Protein AF-A0A9P0MCP5-F1 (afdb_monomer)

Nearest PDB structures (foldseek):
  7mhz-assembly1_A  TM=9.199E-01  e=3.503E-11  Homo sapiens
  7q1u-assembly1_A  TM=9.122E-01  e=6.783E-11  Homo sapiens
  7urf-assembly1_A  TM=9.187E-01  e=1.788E-10  Homo sapiens
  7q6z-assembly1_A  TM=9.114E-01  e=1.566E-10  Homo sapiens

Solvent-accessible surface area (backbone atoms only — not comparable to full-atom values): 14088 Å² total; per-residue (Å²): 114,67,70,58,55,37,53,52,44,52,51,52,27,51,48,51,49,53,51,50,53,56,48,49,73,77,45,58,56,74,58,38,60,78,45,39,69,80,55,55,69,74,44,54,71,66,60,40,52,51,47,54,51,50,44,50,47,50,58,49,50,55,48,38,33,60,46,37,54,54,44,39,55,39,44,72,76,68,44,92,64,75,74,72,48,55,63,67,83,56,52,42,48,63,66,54,43,53,52,38,47,44,38,62,59,37,51,49,43,42,66,72,41,27,50,56,40,26,74,75,65,70,39,59,68,58,16,52,52,52,41,40,51,50,51,28,59,74,77,39,88,45,69,32,38,48,51,22,37,50,50,48,52,52,48,44,53,48,50,64,66,47,49,68,79,43,60,67,83,81,68,93,79,71,86,84,86,70,65,54,46,57,52,51,43,20,46,56,31,12,56,50,35,54,53,49,53,37,29,50,32,12,58,79,43,31,53,72,46,18,51,50,51,50,49,43,69,75,69,51,58,66,69,60,51,51,51,51,44,49,54,37,24,53,39,23,50,53,27,60,67,49,44,69,63,46,53,60,58,51,68,74,41,86,79,70,80,81,124

Radius of gyration: 19.77 Å; Cα contacts (8 Å, |Δi|>4): 227; chains: 1; bounding box: 55×45×50 Å

Mean predicted aligned error: 6.86 Å

Organism: Acanthoscelides obtectus (NCBI:txid200917)

Structure (mmCIF, N/CA/C/O backbone):
data_AF-A0A9P0MCP5-F1
#
_entry.id   AF-A0A9P0MCP5-F1
#
loop_
_atom_site.group_PDB
_atom_site.id
_atom_site.type_symbol
_atom_site.label_atom_id
_atom_site.label_alt_id
_atom_site.label_comp_id
_atom_site.label_asym_id
_atom_site.label_entity_id
_atom_site.label_seq_id
_atom_site.pdbx_PDB_ins_code
_atom_site.Cartn_x
_atom_site.Cartn_y
_atom_site.Cartn_z
_atom_site.occupancy
_atom_site.B_iso_or_equiv
_atom_site.auth_seq_id
_atom_site.auth_comp_id
_atom_site.auth_asym_id
_atom_site.auth_atom_id
_atom_site.pdbx_PDB_model_num
ATOM 1 N N . MET A 1 1 ? 31.539 -13.985 -7.762 1.00 76.62 1 MET A N 1
ATOM 2 C CA . MET A 1 1 ? 30.300 -13.991 -6.942 1.00 76.62 1 MET A CA 1
ATOM 3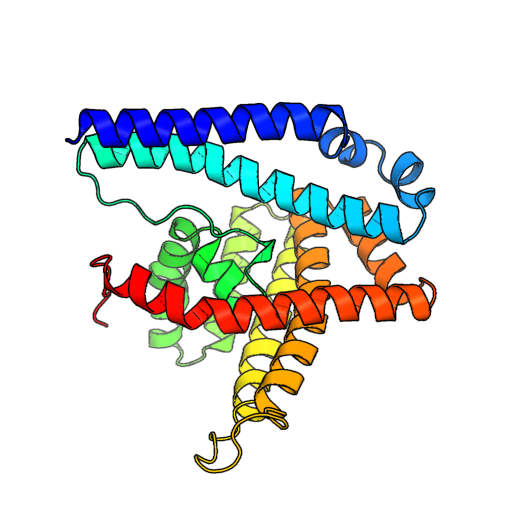 C C . MET A 1 1 ? 29.403 -12.767 -7.181 1.00 76.62 1 MET A C 1
ATOM 5 O O . MET A 1 1 ? 28.228 -12.965 -7.443 1.00 76.62 1 MET A O 1
ATOM 9 N N . ARG A 1 2 ? 29.917 -11.521 -7.163 1.00 85.69 2 ARG A N 1
ATOM 10 C CA . ARG A 1 2 ? 29.100 -10.290 -7.337 1.00 85.69 2 ARG A CA 1
ATOM 11 C C . ARG A 1 2 ? 28.399 -10.163 -8.695 1.00 85.69 2 ARG A C 1
ATOM 13 O O . ARG A 1 2 ? 27.190 -9.973 -8.729 1.00 85.69 2 ARG A O 1
ATOM 20 N N . VAL A 1 3 ? 29.142 -10.337 -9.791 1.00 92.12 3 VAL A N 1
ATOM 21 C CA . VAL A 1 3 ? 28.596 -10.300 -11.164 1.00 92.12 3 VAL A CA 1
ATOM 22 C C . VAL A 1 3 ? 27.471 -11.324 -11.338 1.00 92.12 3 VAL A C 1
ATOM 24 O O . VAL A 1 3 ? 26.433 -11.010 -11.901 1.00 92.12 3 VAL A O 1
ATOM 27 N N . TRP A 1 4 ? 27.628 -12.523 -10.771 1.00 93.06 4 TRP A N 1
ATOM 28 C CA . TRP A 1 4 ? 26.594 -13.558 -10.808 1.00 93.06 4 TRP A CA 1
ATOM 29 C C . TRP A 1 4 ? 25.309 -13.145 -10.079 1.00 93.06 4 TRP A C 1
ATOM 31 O O . TRP A 1 4 ? 24.219 -13.305 -10.622 1.00 93.06 4 TRP A O 1
ATOM 41 N N . CYS A 1 5 ? 25.417 -12.576 -8.872 1.00 90.56 5 CYS A N 1
ATOM 42 C CA . CYS A 1 5 ? 24.255 -12.055 -8.147 1.00 90.56 5 CYS A CA 1
ATOM 43 C C . CYS A 1 5 ? 23.555 -10.932 -8.921 1.00 90.56 5 CYS A C 1
ATOM 45 O O . CYS A 1 5 ? 22.328 -10.909 -8.979 1.00 90.56 5 CYS A O 1
ATOM 47 N N . PHE A 1 6 ? 24.328 -10.037 -9.541 1.00 93.19 6 PHE A N 1
ATOM 48 C CA . PHE A 1 6 ? 23.796 -8.971 -10.385 1.00 93.19 6 PHE A CA 1
ATOM 49 C C . PHE A 1 6 ? 23.039 -9.534 -11.594 1.00 93.19 6 PHE A C 1
ATOM 51 O O . PHE A 1 6 ? 21.855 -9.245 -11.747 1.00 93.19 6 PHE A O 1
ATOM 58 N N . ILE A 1 7 ? 23.670 -10.411 -12.385 1.00 95.12 7 ILE A N 1
ATOM 59 C CA . ILE A 1 7 ? 23.040 -11.067 -13.542 1.00 95.12 7 ILE A CA 1
ATOM 60 C C . ILE A 1 7 ? 21.760 -11.787 -13.113 1.00 95.12 7 ILE A C 1
ATOM 62 O O . ILE A 1 7 ? 20.717 -11.609 -13.734 1.00 95.12 7 ILE A O 1
ATOM 66 N N . LYS A 1 8 ? 21.799 -12.548 -12.013 1.00 95.12 8 LYS A N 1
ATOM 67 C CA . LYS A 1 8 ? 20.621 -13.235 -11.473 1.00 95.12 8 LYS A CA 1
ATOM 68 C C . LYS A 1 8 ? 19.477 -12.265 -11.166 1.00 95.12 8 LYS A C 1
ATOM 70 O O . LYS A 1 8 ? 18.341 -12.539 -11.541 1.00 95.12 8 LYS A O 1
ATOM 75 N N . ASN A 1 9 ? 19.750 -11.154 -10.483 1.00 93.56 9 ASN A N 1
ATOM 76 C CA . ASN A 1 9 ? 18.709 -10.188 -10.131 1.00 93.56 9 ASN A CA 1
ATOM 77 C C . ASN A 1 9 ? 18.157 -9.464 -11.368 1.00 93.56 9 ASN A C 1
ATOM 79 O O . ASN A 1 9 ? 16.948 -9.244 -11.450 1.00 93.56 9 ASN A O 1
ATOM 83 N N . VAL A 1 10 ? 19.010 -9.158 -12.350 1.00 94.88 10 VAL A N 1
ATOM 84 C CA . VAL A 1 10 ? 18.591 -8.594 -13.642 1.00 94.88 10 VAL A CA 1
ATOM 85 C C . VAL A 1 10 ? 17.691 -9.573 -14.394 1.00 94.88 10 VAL A C 1
ATOM 87 O O . VAL A 1 10 ? 16.630 -9.171 -14.856 1.00 94.88 10 VAL A O 1
ATOM 90 N N . LEU A 1 11 ? 18.038 -10.863 -14.447 1.00 96.38 11 LEU A N 1
ATOM 91 C CA . LEU A 1 11 ? 17.202 -11.892 -15.076 1.00 96.38 11 LEU A CA 1
ATOM 92 C C . LEU A 1 11 ? 15.845 -12.052 -14.377 1.00 96.38 11 LEU A C 1
ATOM 94 O O . LEU A 1 11 ? 14.822 -12.152 -15.047 1.00 96.38 11 LEU A O 1
ATOM 98 N N . ILE A 1 12 ? 15.812 -12.028 -13.040 1.00 94.94 12 ILE A N 1
ATOM 99 C CA . ILE A 1 12 ? 14.552 -12.045 -12.275 1.00 94.94 12 ILE A CA 1
ATOM 100 C C . ILE A 1 12 ? 13.713 -10.803 -12.592 1.00 94.94 12 ILE A C 1
ATOM 102 O O . ILE A 1 12 ? 12.501 -10.902 -12.764 1.00 94.94 12 ILE A O 1
ATOM 106 N N . THR A 1 13 ? 14.348 -9.636 -12.686 1.00 95.75 13 THR A N 1
ATOM 107 C CA . THR A 1 13 ? 13.661 -8.380 -13.003 1.00 95.75 13 THR A CA 1
ATOM 108 C C . THR A 1 13 ? 13.102 -8.397 -14.424 1.00 95.75 13 THR A C 1
ATOM 110 O O . THR A 1 13 ? 11.952 -8.023 -14.634 1.00 95.75 13 THR A O 1
ATOM 113 N N . LEU A 1 14 ? 13.877 -8.907 -15.385 1.00 96.62 14 LEU A N 1
ATOM 114 C CA . LEU A 1 14 ? 13.445 -9.091 -16.767 1.00 96.62 14 LEU A CA 1
ATOM 115 C C . LEU A 1 14 ? 12.265 -10.063 -16.863 1.00 96.62 14 LEU A C 1
ATOM 117 O O . LEU A 1 14 ? 11.309 -9.784 -17.577 1.00 96.62 14 LEU A O 1
ATOM 121 N N . PHE A 1 15 ? 12.296 -11.169 -16.116 1.00 97.31 15 PHE A N 1
ATOM 122 C CA . PHE A 1 15 ? 11.162 -12.086 -16.032 1.00 97.31 15 PHE A CA 1
ATOM 123 C C . PHE A 1 15 ? 9.893 -11.366 -15.562 1.00 97.31 15 PHE A C 1
ATOM 125 O O . PHE A 1 15 ? 8.858 -11.491 -16.208 1.00 97.31 15 PHE A O 1
ATOM 132 N N . TRP A 1 16 ? 9.968 -10.587 -14.477 1.00 96.69 16 TRP A N 1
ATOM 133 C CA . TRP A 1 16 ? 8.807 -9.853 -13.963 1.00 96.69 16 TRP A CA 1
ATOM 134 C C . TRP A 1 16 ? 8.305 -8.784 -14.932 1.00 96.69 16 TRP A C 1
ATOM 136 O O . TRP A 1 16 ? 7.097 -8.640 -15.083 1.00 96.69 16 TRP A O 1
ATOM 146 N N . PHE A 1 17 ? 9.210 -8.101 -15.632 1.00 97.00 17 PHE A N 1
ATOM 147 C CA . PHE A 1 17 ? 8.862 -7.147 -16.683 1.00 97.00 17 PHE A CA 1
ATOM 148 C C . PHE A 1 17 ? 8.105 -7.816 -17.841 1.00 97.00 17 PHE A C 1
ATOM 150 O O . PHE A 1 17 ? 7.053 -7.337 -18.261 1.00 97.00 17 PHE A O 1
ATOM 157 N N . LEU A 1 18 ? 8.598 -8.958 -18.329 1.00 97.69 18 LEU A N 1
ATOM 158 C CA . LEU A 1 18 ? 7.932 -9.716 -19.391 1.00 97.69 18 LEU A CA 1
ATOM 159 C C . LEU A 1 18 ? 6.587 -10.281 -18.923 1.00 97.69 18 LEU A C 1
ATOM 161 O O . LEU A 1 18 ? 5.596 -10.193 -19.645 1.00 97.69 18 LEU A O 1
ATOM 165 N N . PHE A 1 19 ? 6.541 -10.829 -17.708 1.00 96.50 19 PHE A N 1
ATOM 166 C CA . PHE A 1 19 ? 5.316 -11.341 -17.101 1.00 96.50 19 PHE A CA 1
ATOM 167 C C . PHE A 1 19 ? 4.250 -10.248 -16.967 1.00 96.50 19 PHE A C 1
ATOM 169 O O . PHE A 1 19 ? 3.089 -10.485 -17.293 1.00 96.50 19 PHE A O 1
ATOM 176 N N . GLU A 1 20 ? 4.635 -9.044 -16.542 1.00 95.19 20 GLU A N 1
ATOM 177 C CA . GLU A 1 20 ? 3.742 -7.886 -16.491 1.00 95.19 20 GLU A CA 1
ATOM 178 C C . GLU A 1 20 ? 3.218 -7.510 -17.880 1.00 95.19 20 GLU A C 1
ATOM 180 O O . GLU A 1 20 ? 2.022 -7.272 -18.034 1.00 95.19 20 GLU A O 1
ATOM 185 N N . GLY A 1 21 ? 4.076 -7.532 -18.905 1.00 95.25 21 GLY A N 1
ATOM 186 C CA . GLY A 1 21 ? 3.664 -7.309 -20.292 1.00 95.25 21 GLY A CA 1
ATOM 187 C C . GLY A 1 21 ? 2.605 -8.312 -20.765 1.00 95.25 21 GLY A C 1
ATOM 188 O O . GLY A 1 21 ? 1.603 -7.917 -21.358 1.00 95.25 21 GLY A O 1
ATOM 189 N N . VAL A 1 22 ? 2.780 -9.598 -20.445 1.00 95.69 22 VAL A N 1
ATOM 190 C CA . VAL A 1 22 ? 1.785 -10.643 -20.745 1.00 95.69 22 VAL A CA 1
ATOM 191 C C . VAL A 1 22 ? 0.499 -10.420 -19.949 1.00 95.69 22 VAL A C 1
ATOM 193 O O . VAL A 1 22 ? -0.592 -10.508 -20.505 1.00 95.69 22 VAL A O 1
ATOM 196 N N . MET A 1 23 ? 0.598 -10.094 -18.661 1.00 94.94 23 MET A N 1
ATOM 197 C CA . MET A 1 23 ? -0.566 -9.832 -17.815 1.00 94.94 23 MET A CA 1
ATOM 198 C C . MET A 1 23 ? -1.397 -8.655 -18.346 1.0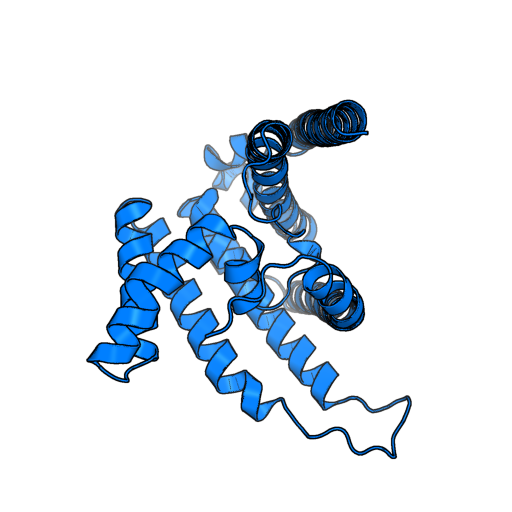0 94.94 23 MET A C 1
ATOM 200 O O . MET A 1 23 ? -2.613 -8.785 -18.469 1.00 94.94 23 MET A O 1
ATOM 204 N N . LEU A 1 24 ? -0.753 -7.554 -18.740 1.00 93.94 24 LEU A N 1
ATOM 205 C CA . LEU A 1 24 ? -1.420 -6.371 -19.294 1.00 93.94 24 LEU A CA 1
ATOM 206 C C . LEU A 1 24 ? -1.991 -6.587 -20.702 1.00 93.94 24 LEU A C 1
ATOM 208 O O . LEU A 1 24 ? -2.879 -5.840 -21.109 1.00 93.94 24 LEU A O 1
ATOM 212 N N . HIS A 1 25 ? -1.520 -7.601 -21.435 1.00 92.69 25 HIS A N 1
ATOM 213 C CA . HIS A 1 25 ? -2.125 -7.999 -22.706 1.00 92.69 25 HIS A CA 1
ATOM 214 C C . HIS A 1 25 ? -3.535 -8.576 -22.511 1.00 92.69 25 HIS A C 1
ATOM 216 O O . HIS A 1 25 ? -4.420 -8.312 -23.322 1.00 92.69 25 HIS A O 1
ATOM 222 N N . PHE A 1 26 ? -3.747 -9.332 -21.428 1.00 92.00 26 PHE A N 1
ATOM 223 C CA . PHE A 1 26 ? -5.034 -9.964 -21.118 1.00 92.00 26 PHE A CA 1
ATOM 224 C C . PHE A 1 26 ? -5.904 -9.144 -20.159 1.00 92.00 26 PHE A C 1
ATOM 226 O O . PHE A 1 26 ? -7.128 -9.234 -20.205 1.00 92.00 26 PHE A O 1
ATOM 233 N N . VAL A 1 27 ? -5.291 -8.358 -19.272 1.00 91.88 27 VAL A N 1
ATOM 234 C CA . VAL A 1 27 ? -5.989 -7.557 -18.263 1.00 91.88 27 VAL A CA 1
ATOM 235 C C . VAL A 1 27 ? -5.698 -6.084 -18.505 1.00 91.88 27 VAL A C 1
ATOM 237 O O . VAL A 1 27 ? -4.636 -5.567 -18.161 1.00 91.88 27 VAL A O 1
ATOM 240 N N . TYR A 1 28 ? -6.686 -5.383 -19.055 1.00 90.25 28 TYR A N 1
ATOM 241 C CA . TYR A 1 28 ? -6.565 -3.993 -19.493 1.00 90.25 28 TYR A CA 1
ATOM 242 C C . TYR A 1 28 ? -6.620 -2.976 -18.341 1.00 90.25 28 TYR A C 1
ATOM 244 O O . TYR A 1 28 ? -7.433 -2.053 -18.346 1.00 90.25 28 TYR A O 1
ATOM 252 N N . VAL A 1 29 ? -5.735 -3.122 -17.350 1.00 90.88 29 VAL A N 1
ATOM 253 C CA . VAL A 1 29 ? -5.673 -2.254 -16.162 1.00 90.88 29 VAL A CA 1
ATOM 254 C C . VAL A 1 29 ? -5.524 -0.781 -16.548 1.00 90.88 29 VAL A C 1
ATOM 256 O O . VAL A 1 29 ? -6.274 0.064 -16.068 1.00 90.88 29 VAL A O 1
ATOM 259 N N . ASN A 1 30 ? -4.604 -0.482 -17.468 1.00 87.56 30 ASN A N 1
ATOM 260 C CA . ASN A 1 30 ? -4.350 0.891 -17.907 1.00 87.56 30 ASN A CA 1
ATOM 261 C C . ASN A 1 30 ? -5.506 1.465 -18.738 1.00 87.56 30 ASN A C 1
ATOM 263 O O . ASN A 1 30 ? -5.825 2.641 -18.598 1.00 87.56 30 ASN A O 1
ATOM 267 N N . ALA A 1 31 ? -6.161 0.652 -19.574 1.00 86.12 31 ALA A N 1
ATOM 268 C CA . ALA A 1 31 ? -7.294 1.121 -20.375 1.00 86.12 31 ALA A CA 1
ATOM 269 C C . ALA A 1 31 ? -8.529 1.397 -19.500 1.00 86.12 31 ALA A C 1
ATOM 271 O O . ALA A 1 31 ? -9.249 2.370 -19.728 1.00 86.12 31 ALA A O 1
ATOM 272 N N . ALA A 1 32 ? -8.735 0.591 -18.454 1.00 84.75 32 ALA A N 1
ATOM 273 C CA . ALA A 1 32 ? -9.830 0.775 -17.508 1.00 84.75 32 ALA A CA 1
ATOM 274 C C . ALA A 1 32 ? -9.761 2.119 -16.766 1.00 84.75 32 ALA A C 1
ATOM 276 O O . ALA A 1 32 ? -10.797 2.620 -16.347 1.00 84.75 32 ALA A O 1
ATOM 277 N N . ALA A 1 33 ? -8.579 2.733 -16.633 1.00 80.44 33 ALA A N 1
ATOM 278 C CA . ALA A 1 33 ? -8.447 4.074 -16.061 1.00 80.44 33 ALA A CA 1
ATOM 279 C C . ALA A 1 33 ? -9.111 5.165 -16.924 1.00 80.44 33 ALA A C 1
ATOM 281 O O . ALA A 1 33 ? -9.593 6.158 -16.380 1.00 80.44 33 ALA A O 1
ATOM 282 N N . PHE A 1 34 ? -9.178 4.973 -18.246 1.00 82.12 34 PHE A N 1
ATOM 283 C CA . PHE A 1 34 ? -9.779 5.934 -19.177 1.00 82.12 34 PHE A CA 1
ATOM 284 C C . PHE A 1 34 ? -11.290 5.729 -19.339 1.00 82.12 34 PHE A C 1
ATOM 286 O O . PHE A 1 34 ? -12.036 6.704 -19.349 1.00 82.12 34 PHE A O 1
ATOM 293 N N . HIS A 1 35 ? -11.748 4.472 -19.391 1.00 81.06 35 HIS A N 1
ATOM 294 C CA . HIS A 1 35 ? -13.168 4.120 -19.564 1.00 81.06 35 HIS A CA 1
ATOM 295 C C . HIS A 1 35 ? -13.683 3.186 -18.449 1.00 81.06 35 HIS A C 1
ATOM 297 O O . HIS A 1 35 ? -14.146 2.073 -18.719 1.00 81.06 35 HIS A O 1
ATOM 303 N N . PRO A 1 36 ? -13.623 3.603 -17.167 1.00 76.12 36 PRO A N 1
ATOM 304 C CA . PRO A 1 36 ? -13.920 2.716 -16.043 1.00 76.12 36 PRO A CA 1
ATOM 305 C C . PRO A 1 36 ? -15.389 2.299 -15.988 1.00 76.12 36 PRO A C 1
ATOM 307 O O . PRO A 1 36 ? -15.690 1.169 -15.615 1.00 76.12 36 PRO A O 1
ATOM 310 N N . LEU A 1 37 ? -16.311 3.196 -16.346 1.00 70.50 37 LEU A N 1
ATOM 311 C CA . LEU A 1 37 ? -17.747 2.949 -16.197 1.00 70.50 37 LEU A CA 1
ATOM 312 C C . LEU A 1 37 ? -18.271 1.976 -17.259 1.00 70.50 37 LEU A C 1
ATOM 314 O O . LEU A 1 37 ? -19.047 1.089 -16.932 1.00 70.50 37 LEU A O 1
ATOM 318 N N . GLU A 1 38 ? -17.793 2.089 -18.497 1.00 76.56 38 GLU A N 1
ATOM 319 C CA . GLU A 1 38 ? -18.216 1.233 -19.614 1.00 76.56 38 GLU A CA 1
ATOM 320 C C . GLU A 1 38 ? -17.713 -0.208 -19.461 1.00 76.56 38 GLU A C 1
ATOM 322 O O . GLU A 1 38 ? -18.411 -1.160 -19.811 1.00 76.56 38 GLU A O 1
ATOM 327 N N . PHE A 1 39 ? -16.518 -0.379 -18.890 1.00 80.00 39 PHE A N 1
ATOM 328 C CA . PHE A 1 39 ? -15.905 -1.691 -18.716 1.00 80.00 39 PHE A CA 1
ATOM 329 C C . PHE A 1 39 ? -16.253 -2.334 -17.365 1.00 80.00 39 PHE A C 1
ATOM 331 O O . PHE A 1 39 ? -16.789 -3.439 -17.316 1.00 80.00 39 PHE A O 1
ATOM 338 N N . LEU A 1 40 ? -15.986 -1.652 -16.245 1.00 84.38 40 LEU A N 1
ATOM 339 C CA . LEU A 1 40 ? -16.023 -2.279 -14.919 1.00 84.38 40 LEU A CA 1
ATOM 340 C C . LEU A 1 40 ? -17.434 -2.430 -14.341 1.00 84.38 40 LEU A C 1
ATOM 342 O O . LEU A 1 40 ? -17.649 -3.326 -13.525 1.00 84.38 40 LEU A O 1
ATOM 346 N N . GLN A 1 41 ? -18.399 -1.588 -14.729 1.00 82.19 41 GLN A N 1
ATOM 347 C CA . GLN A 1 41 ? -19.770 -1.699 -14.203 1.00 82.19 41 GLN A CA 1
ATOM 348 C C . GLN A 1 41 ? -20.485 -2.961 -14.682 1.00 82.19 41 GLN A C 1
ATOM 350 O O . GLN A 1 41 ? -21.338 -3.482 -13.964 1.00 82.19 41 GLN A O 1
ATOM 355 N N . ASN A 1 42 ? -20.114 -3.452 -15.863 1.00 85.50 42 ASN A N 1
ATOM 356 C CA . ASN A 1 42 ? -20.735 -4.606 -16.504 1.00 85.50 42 ASN A CA 1
ATOM 357 C C . ASN A 1 42 ? -20.124 -5.939 -16.060 1.00 85.50 42 ASN A C 1
ATOM 359 O O . ASN A 1 42 ? -20.700 -6.993 -16.317 1.00 85.50 42 ASN A O 1
ATOM 363 N N . LEU A 1 43 ? -18.975 -5.912 -15.377 1.00 90.56 43 LEU A N 1
ATOM 364 C CA . LEU A 1 43 ? -18.375 -7.122 -14.831 1.00 90.56 43 LEU A CA 1
ATOM 365 C C . LEU A 1 43 ? -19.271 -7.709 -13.742 1.00 90.56 43 LEU A C 1
ATOM 367 O O . LEU A 1 43 ? -19.784 -6.981 -12.888 1.00 90.56 43 LEU A O 1
ATOM 371 N N . GLU A 1 44 ? -19.395 -9.031 -13.709 1.00 92.94 44 GLU A N 1
ATOM 372 C CA . GLU A 1 44 ? -19.911 -9.714 -12.526 1.00 92.94 44 GLU A CA 1
ATOM 373 C C . GLU A 1 44 ? -19.010 -9.451 -11.308 1.00 92.94 44 GLU A C 1
ATOM 375 O O . GLU A 1 44 ? -17.844 -9.064 -11.436 1.00 92.94 44 GLU A O 1
ATOM 380 N N . SER A 1 45 ? -19.536 -9.667 -10.107 1.00 92.12 45 SER A N 1
ATOM 381 C CA . SER A 1 45 ? -18.844 -9.388 -8.844 1.00 92.12 45 SER A CA 1
ATOM 382 C C . SER A 1 45 ? -17.468 -10.047 -8.740 1.00 92.12 45 SER A C 1
ATOM 384 O O . SER A 1 45 ? -16.493 -9.407 -8.347 1.00 92.12 45 SER A O 1
ATOM 386 N N . TRP A 1 46 ? -17.361 -11.310 -9.154 1.00 91.06 46 TRP A N 1
ATOM 387 C CA . TRP A 1 46 ? -16.122 -12.086 -9.095 1.00 91.06 46 TRP A CA 1
ATOM 388 C C . TRP A 1 46 ? -15.051 -11.540 -10.028 1.00 91.06 46 TRP A C 1
ATOM 390 O O . TRP A 1 46 ? -13.932 -11.259 -9.590 1.00 91.06 46 TRP A O 1
ATOM 400 N N . ALA A 1 47 ? -15.414 -11.311 -11.289 1.00 92.94 47 ALA A N 1
ATOM 401 C CA . ALA A 1 47 ? -14.542 -10.669 -12.260 1.00 92.94 47 ALA A CA 1
ATOM 402 C C . ALA A 1 47 ? -14.127 -9.261 -11.802 1.00 92.94 47 ALA A C 1
ATOM 404 O O . ALA A 1 47 ? -12.968 -8.882 -11.951 1.00 92.94 47 ALA A O 1
ATOM 405 N N . PHE A 1 48 ? -15.034 -8.507 -11.178 1.00 93.69 48 PHE A N 1
ATOM 406 C CA . PHE A 1 48 ? -14.771 -7.163 -10.672 1.00 93.69 48 PHE A CA 1
ATOM 407 C C . PHE A 1 48 ? -13.749 -7.142 -9.523 1.00 93.69 48 PHE A C 1
ATOM 409 O O . PHE A 1 48 ? -12.763 -6.404 -9.582 1.00 93.69 48 PHE A O 1
ATOM 416 N N . TYR A 1 49 ? -13.926 -7.976 -8.494 1.00 94.19 49 TYR A N 1
ATOM 417 C CA . TYR A 1 49 ? -12.956 -8.065 -7.396 1.00 94.19 49 TYR A CA 1
ATOM 418 C C . TYR A 1 49 ? -11.626 -8.681 -7.851 1.00 94.19 49 TYR A C 1
ATOM 420 O O . TYR A 1 49 ? -10.561 -8.215 -7.441 1.00 94.19 49 TYR A O 1
ATOM 428 N N . GLY A 1 50 ? -11.672 -9.673 -8.747 1.00 94.19 50 GLY A N 1
ATOM 429 C CA . GLY A 1 50 ? -10.489 -10.248 -9.387 1.00 94.19 50 GLY A CA 1
ATOM 430 C C . GLY A 1 50 ? -9.701 -9.209 -10.187 1.00 94.19 50 GLY A C 1
ATOM 431 O O . GLY A 1 50 ? -8.479 -9.134 -10.056 1.00 94.19 50 GLY A O 1
ATOM 432 N N . PHE A 1 51 ? -10.391 -8.343 -10.932 1.00 94.50 51 PHE A N 1
ATOM 433 C CA . PHE A 1 51 ? -9.782 -7.214 -11.631 1.00 94.50 51 PHE A CA 1
ATOM 434 C C . PHE A 1 51 ? -9.113 -6.239 -10.656 1.00 94.50 51 PHE A C 1
ATOM 436 O O . PHE A 1 51 ? -7.975 -5.834 -10.882 1.00 94.50 51 PHE A O 1
ATOM 443 N N . GLY A 1 52 ? -9.767 -5.907 -9.538 1.00 94.56 52 GLY A N 1
ATOM 444 C CA . GLY A 1 52 ? -9.168 -5.074 -8.489 1.00 94.56 52 GLY A CA 1
ATOM 445 C C . GLY A 1 52 ? -7.871 -5.674 -7.934 1.00 94.56 52 GLY A C 1
ATOM 446 O O . GLY A 1 52 ? -6.862 -4.979 -7.798 1.00 94.56 52 GLY A O 1
ATOM 447 N N . TYR A 1 53 ? -7.854 -6.985 -7.677 1.00 94.50 53 TYR A N 1
ATOM 448 C CA . TYR A 1 53 ? -6.638 -7.684 -7.258 1.00 94.50 53 TYR A CA 1
ATOM 449 C C . TYR A 1 53 ? -5.547 -7.645 -8.336 1.00 94.50 53 TYR A C 1
ATOM 451 O O . TYR A 1 53 ? -4.391 -7.354 -8.031 1.00 94.50 53 TYR A O 1
ATOM 459 N N . ALA A 1 54 ? -5.911 -7.886 -9.596 1.00 94.94 54 ALA A N 1
ATOM 460 C CA . ALA A 1 54 ? -5.001 -7.838 -10.736 1.00 94.94 54 ALA A CA 1
ATOM 461 C C . ALA A 1 54 ? -4.389 -6.438 -10.923 1.00 94.94 54 ALA A C 1
ATOM 463 O O . ALA A 1 54 ? -3.187 -6.313 -11.145 1.00 94.94 54 ALA A O 1
ATOM 464 N N . MET A 1 55 ? -5.184 -5.383 -10.736 1.00 94.94 55 MET A N 1
ATOM 465 C CA . MET A 1 55 ? -4.727 -3.995 -10.737 1.00 94.94 55 MET A CA 1
ATOM 466 C C . MET A 1 55 ? -3.726 -3.721 -9.603 1.00 94.94 55 MET A C 1
ATOM 468 O O . MET A 1 55 ? -2.686 -3.105 -9.831 1.00 94.94 55 MET A O 1
ATOM 472 N N . GLY A 1 56 ? -3.978 -4.239 -8.397 1.00 95.00 56 GLY A N 1
ATOM 473 C CA . GLY A 1 56 ? -3.006 -4.184 -7.303 1.00 95.00 56 GLY A CA 1
ATOM 474 C C . GLY A 1 56 ? -1.707 -4.939 -7.617 1.00 95.00 56 GLY A C 1
ATOM 475 O O . GLY A 1 56 ? -0.621 -4.450 -7.310 1.00 95.00 56 GLY A O 1
ATOM 476 N N . GLN A 1 57 ? -1.79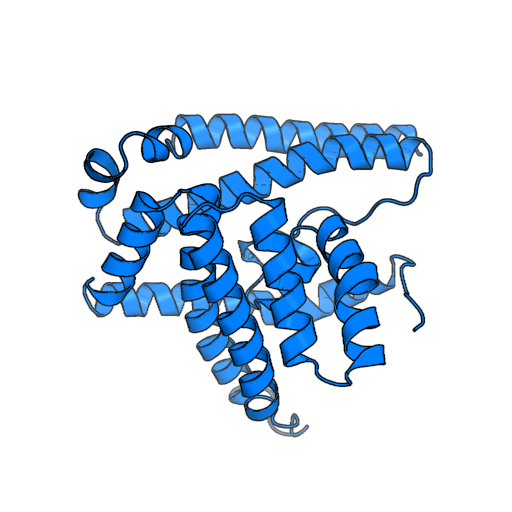3 -6.116 -8.246 1.00 95.44 57 GLN A N 1
ATOM 477 C CA . GLN A 1 57 ? -0.616 -6.900 -8.643 1.00 95.44 57 GLN A CA 1
ATOM 478 C C . GLN A 1 57 ? 0.197 -6.199 -9.730 1.00 95.44 57 GLN A C 1
ATOM 480 O O . GLN A 1 57 ? 1.419 -6.165 -9.628 1.00 95.44 57 GLN A O 1
ATOM 485 N N . HIS A 1 58 ? -0.460 -5.577 -10.711 1.00 95.19 58 HIS A N 1
ATOM 486 C CA . HIS A 1 58 ? 0.200 -4.701 -11.679 1.00 95.19 58 HIS A CA 1
ATOM 487 C C . HIS A 1 58 ? 0.977 -3.591 -10.960 1.00 95.19 58 HIS A C 1
ATOM 489 O O . HIS A 1 58 ? 2.177 -3.430 -11.175 1.00 95.19 58 HIS A O 1
ATOM 495 N N . PHE A 1 59 ? 0.329 -2.890 -10.022 1.00 95.38 59 PHE A N 1
ATOM 496 C CA . PHE A 1 59 ? 0.990 -1.853 -9.234 1.00 95.38 59 PHE A CA 1
ATOM 497 C C . PHE A 1 59 ? 2.196 -2.397 -8.447 1.00 95.38 59 PHE A C 1
ATOM 499 O O . PHE A 1 59 ? 3.252 -1.773 -8.423 1.00 95.38 59 PHE A O 1
ATOM 506 N N . HIS A 1 60 ? 2.092 -3.581 -7.842 1.00 95.81 60 HIS A N 1
ATOM 507 C CA . HIS A 1 60 ? 3.208 -4.219 -7.135 1.00 95.81 60 HIS A CA 1
ATOM 508 C C . HIS A 1 60 ? 4.369 -4.593 -8.068 1.00 95.81 60 HIS A C 1
ATOM 510 O O . HIS A 1 60 ? 5.515 -4.239 -7.780 1.00 95.81 60 HIS A O 1
ATOM 516 N N . ILE A 1 61 ? 4.092 -5.282 -9.178 1.00 96.00 61 ILE A N 1
ATOM 517 C CA . ILE A 1 61 ? 5.119 -5.787 -10.101 1.00 96.00 61 ILE A CA 1
ATOM 518 C C . ILE A 1 61 ? 5.872 -4.631 -10.756 1.00 96.00 61 ILE A C 1
ATOM 520 O O . ILE A 1 61 ? 7.104 -4.664 -10.784 1.00 96.00 61 ILE A O 1
ATOM 524 N N . LYS A 1 62 ? 5.173 -3.559 -11.145 1.00 95.00 62 LYS A N 1
ATOM 525 C CA . LYS A 1 62 ? 5.792 -2.326 -11.645 1.00 95.00 62 LYS A CA 1
ATOM 526 C C . LYS A 1 62 ? 6.899 -1.823 -10.713 1.00 95.00 62 LYS A C 1
ATOM 528 O O . LYS A 1 62 ? 8.001 -1.500 -11.157 1.00 95.00 62 LYS A O 1
ATOM 533 N N . TYR A 1 63 ? 6.641 -1.791 -9.405 1.00 95.38 63 TYR A N 1
ATOM 534 C CA . TYR A 1 63 ? 7.627 -1.352 -8.413 1.00 95.38 63 TYR A CA 1
ATOM 535 C C . TYR A 1 63 ? 8.719 -2.396 -8.161 1.00 95.38 63 TYR A C 1
ATOM 537 O O . TYR A 1 63 ? 9.871 -2.024 -7.939 1.00 95.38 63 TYR A O 1
ATOM 545 N N . VAL A 1 64 ? 8.408 -3.694 -8.246 1.00 95.88 64 VAL A N 1
ATOM 546 C CA . VAL A 1 64 ? 9.430 -4.755 -8.231 1.00 95.88 64 VAL A CA 1
ATOM 547 C C . VAL A 1 64 ? 10.403 -4.586 -9.394 1.00 95.88 64 VAL A C 1
ATOM 549 O O . VAL A 1 64 ? 11.601 -4.746 -9.186 1.00 95.88 64 VAL A O 1
ATOM 552 N N . VAL A 1 65 ? 9.925 -4.222 -10.584 1.00 96.31 65 VAL A N 1
ATOM 553 C CA . VAL A 1 65 ? 10.775 -3.999 -11.758 1.00 96.31 65 VAL A CA 1
ATOM 554 C C . VAL A 1 65 ? 11.615 -2.730 -11.598 1.00 96.31 65 VAL A C 1
ATOM 556 O O . VAL A 1 65 ? 12.842 -2.789 -11.695 1.00 96.31 65 VAL A O 1
ATOM 559 N N . ILE A 1 66 ? 10.983 -1.594 -11.281 1.00 94.56 66 ILE A N 1
ATOM 560 C CA . ILE A 1 66 ? 11.671 -0.296 -11.142 1.00 94.56 66 ILE A CA 1
ATOM 561 C C . ILE A 1 66 ? 12.727 -0.344 -10.027 1.00 94.56 66 ILE A C 1
ATOM 563 O O . ILE A 1 66 ? 13.872 0.078 -10.218 1.00 94.56 66 ILE A O 1
ATOM 567 N N . TYR A 1 67 ? 12.373 -0.876 -8.855 1.00 95.06 67 TYR A N 1
ATOM 568 C CA . TYR A 1 67 ? 13.320 -1.014 -7.751 1.00 95.06 67 TYR A CA 1
ATOM 569 C C . TYR A 1 67 ? 14.295 -2.165 -7.977 1.00 95.06 67 TYR A C 1
ATOM 571 O O . TYR A 1 67 ? 15.448 -2.058 -7.574 1.00 95.06 67 TYR A O 1
ATOM 579 N N . GLY A 1 68 ? 13.887 -3.245 -8.642 1.00 93.88 68 GLY A N 1
ATOM 580 C CA . GLY A 1 68 ? 14.747 -4.381 -8.975 1.00 93.88 68 GLY A CA 1
ATOM 581 C C . GLY A 1 68 ? 15.983 -3.952 -9.754 1.00 93.88 68 GLY A C 1
ATOM 582 O O . GLY A 1 68 ? 17.100 -4.288 -9.360 1.00 93.88 68 G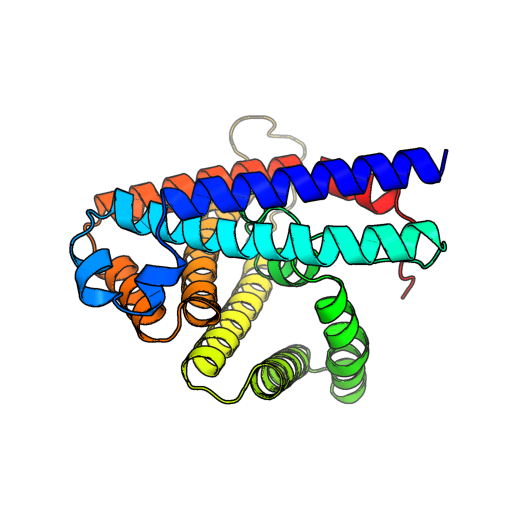LY A O 1
ATOM 583 N N . LEU A 1 69 ? 15.802 -3.133 -10.793 1.00 91.69 69 LEU A N 1
ATOM 584 C CA . LEU A 1 69 ? 16.909 -2.607 -11.594 1.00 91.69 69 LEU A CA 1
ATOM 585 C C . LEU A 1 69 ? 17.817 -1.675 -10.783 1.00 91.69 69 LEU A C 1
ATOM 587 O O . LEU A 1 69 ? 19.025 -1.909 -10.707 1.00 91.69 69 LEU A O 1
ATOM 591 N N . SER A 1 70 ? 17.243 -0.650 -10.147 1.00 93.25 70 SER A N 1
ATOM 592 C CA . SER A 1 70 ? 18.022 0.363 -9.422 1.00 93.25 70 SER A CA 1
ATOM 593 C C . SER A 1 70 ? 18.775 -0.233 -8.233 1.00 93.25 70 SER A C 1
ATOM 595 O O . SER A 1 70 ? 19.977 -0.020 -8.087 1.00 93.25 70 SER A O 1
ATOM 597 N N . THR A 1 71 ? 18.115 -1.067 -7.428 1.00 92.88 71 THR A N 1
ATOM 598 C CA . THR A 1 71 ? 18.756 -1.715 -6.277 1.00 92.88 71 THR A CA 1
ATOM 599 C C . THR A 1 71 ? 19.811 -2.736 -6.689 1.00 92.88 71 THR A C 1
ATOM 601 O O . THR A 1 71 ? 20.816 -2.863 -5.988 1.00 92.88 71 THR A O 1
ATOM 604 N N . SER A 1 72 ? 19.641 -3.431 -7.819 1.00 92.62 72 SER A N 1
ATOM 605 C CA . SER A 1 72 ? 20.658 -4.354 -8.341 1.00 92.62 72 SER A CA 1
ATOM 606 C C . SER A 1 72 ? 21.919 -3.616 -8.767 1.00 92.62 72 SER A C 1
ATOM 608 O O . SER A 1 72 ? 23.016 -4.056 -8.423 1.00 92.62 72 SER A O 1
ATOM 610 N N . LEU A 1 73 ? 21.769 -2.482 -9.457 1.00 93.75 73 LEU A N 1
ATOM 611 C CA . LEU A 1 73 ? 22.890 -1.644 -9.874 1.00 93.75 73 LEU A CA 1
ATOM 612 C C . LEU A 1 73 ? 23.623 -1.049 -8.665 1.00 93.75 73 LEU A C 1
ATOM 614 O O . LEU A 1 73 ? 24.825 -1.243 -8.519 1.00 93.75 73 LEU A O 1
ATOM 618 N N . SER A 1 74 ? 22.900 -0.427 -7.734 1.00 93.69 74 SER A N 1
ATOM 619 C CA . SER A 1 74 ? 23.497 0.129 -6.514 1.00 93.69 74 SER A CA 1
ATOM 620 C C . SER A 1 74 ? 24.173 -0.943 -5.646 1.00 93.69 74 SER A C 1
ATOM 622 O O . SER A 1 74 ? 25.264 -0.728 -5.122 1.00 93.69 74 SER A O 1
ATOM 624 N N . SER A 1 75 ? 23.578 -2.136 -5.533 1.00 91.31 75 SER A N 1
ATOM 625 C CA . SER A 1 75 ? 24.189 -3.252 -4.792 1.00 91.31 75 SER A CA 1
ATOM 626 C C . SER A 1 75 ? 25.473 -3.757 -5.447 1.00 91.31 75 SER A C 1
ATOM 628 O O . SER A 1 75 ? 26.383 -4.196 -4.743 1.00 91.31 75 SER A O 1
ATOM 630 N N . PHE A 1 76 ? 25.564 -3.712 -6.780 1.00 93.56 76 PHE A N 1
ATOM 631 C CA . PHE A 1 76 ? 26.781 -4.076 -7.507 1.00 93.56 76 PHE A CA 1
ATOM 632 C C . PHE A 1 76 ? 27.954 -3.152 -7.137 1.00 93.56 76 PHE A C 1
ATOM 634 O O . PHE A 1 76 ? 29.080 -3.626 -6.970 1.00 93.56 76 PHE A O 1
ATOM 641 N N . GLU A 1 77 ? 27.665 -1.874 -6.884 1.00 94.06 77 GLU A N 1
ATOM 642 C CA . GLU A 1 77 ? 28.616 -0.867 -6.391 1.00 94.06 77 GLU A CA 1
ATOM 643 C C . GLU A 1 77 ? 28.844 -0.912 -4.865 1.00 94.06 77 GLU A C 1
ATOM 645 O O . GLU A 1 77 ? 29.618 -0.127 -4.325 1.00 94.06 77 GLU A O 1
ATOM 650 N N . ASN A 1 78 ? 28.247 -1.874 -4.151 1.00 90.56 78 ASN A N 1
ATOM 651 C CA . ASN A 1 78 ? 28.270 -2.004 -2.683 1.00 90.56 78 ASN A CA 1
ATOM 652 C C . ASN A 1 78 ? 27.559 -0.871 -1.928 1.00 90.56 78 ASN A C 1
ATOM 654 O O . ASN A 1 78 ? 27.809 -0.664 -0.738 1.00 90.56 78 ASN A O 1
ATOM 658 N N . VAL A 1 79 ? 26.635 -0.167 -2.579 1.00 93.31 79 VAL A N 1
ATOM 659 C CA . VAL A 1 79 ? 25.730 0.751 -1.888 1.00 93.31 79 VAL A CA 1
ATOM 660 C C . VAL A 1 79 ? 24.690 -0.069 -1.127 1.00 93.31 79 VAL A C 1
ATOM 662 O O . VAL A 1 79 ? 24.078 -0.992 -1.668 1.00 93.31 79 VAL A O 1
ATOM 665 N N . MET A 1 80 ? 24.467 0.266 0.146 1.00 90.00 80 MET A N 1
ATOM 666 C CA . MET A 1 80 ? 23.418 -0.378 0.936 1.00 90.00 80 MET A CA 1
ATOM 667 C C . MET A 1 80 ? 22.036 0.053 0.445 1.00 90.00 80 MET A C 1
ATOM 669 O O . MET A 1 80 ? 21.664 1.220 0.552 1.00 90.00 80 MET A O 1
ATOM 673 N N . VAL A 1 81 ? 21.252 -0.909 -0.034 1.00 89.12 81 VAL A N 1
ATOM 674 C CA . VAL A 1 81 ? 19.904 -0.680 -0.565 1.00 89.12 81 VAL A CA 1
ATOM 675 C C . VAL A 1 81 ? 18.823 -1.231 0.370 1.00 89.12 81 VAL A C 1
ATOM 677 O O . VAL A 1 81 ? 19.057 -2.197 1.106 1.00 89.12 81 VAL A O 1
ATOM 680 N N . PRO A 1 82 ? 17.617 -0.636 0.386 1.00 88.69 82 PRO A N 1
ATOM 681 C CA . PRO A 1 82 ? 16.463 -1.248 1.032 1.00 88.69 82 PRO A CA 1
ATOM 682 C C . PRO A 1 82 ? 16.043 -2.542 0.315 1.00 88.69 82 PRO A C 1
ATOM 684 O O . PRO A 1 82 ? 16.448 -2.816 -0.811 1.00 88.69 82 PRO A O 1
ATOM 687 N N . HIS A 1 83 ? 15.208 -3.345 0.978 1.00 87.38 83 HIS A N 1
ATOM 688 C CA . HIS A 1 83 ? 14.627 -4.527 0.344 1.00 87.38 83 HIS A CA 1
ATOM 689 C C . HIS A 1 83 ? 13.585 -4.131 -0.715 1.00 87.38 83 HIS A C 1
ATOM 691 O O . HIS A 1 83 ? 12.954 -3.079 -0.612 1.00 87.38 83 HIS A O 1
ATOM 697 N N . LEU A 1 84 ? 13.351 -5.023 -1.679 1.00 90.69 84 LEU A N 1
ATOM 698 C CA . LEU A 1 84 ? 12.286 -4.874 -2.674 1.00 90.69 84 LEU A CA 1
ATOM 699 C C . LEU A 1 84 ? 10.880 -4.971 -2.051 1.00 90.69 84 LEU A C 1
ATOM 701 O O . LEU A 1 84 ? 10.743 -5.538 -0.956 1.00 90.69 84 LEU A O 1
ATOM 705 N N . PRO A 1 85 ? 9.836 -4.470 -2.739 1.00 92.19 85 PRO A N 1
ATOM 706 C CA . PRO A 1 85 ? 8.464 -4.511 -2.253 1.00 92.19 85 PRO A CA 1
ATOM 707 C C . PRO A 1 85 ? 8.025 -5.948 -1.992 1.00 92.19 85 PRO A C 1
ATOM 709 O O . PRO A 1 85 ? 8.129 -6.824 -2.860 1.00 92.19 85 PRO A O 1
ATOM 712 N N . ARG A 1 86 ? 7.504 -6.212 -0.796 1.00 89.62 86 ARG A N 1
ATOM 713 C CA . ARG A 1 86 ? 6.900 -7.516 -0.503 1.00 89.62 86 ARG A CA 1
ATOM 714 C C . ARG A 1 86 ? 5.619 -7.692 -1.318 1.00 89.62 86 ARG A C 1
ATOM 716 O O . ARG A 1 86 ? 4.896 -6.733 -1.559 1.00 89.62 86 ARG A O 1
ATOM 723 N N . CYS A 1 87 ? 5.335 -8.934 -1.714 1.00 90.12 87 CYS A N 1
ATOM 724 C CA . CYS A 1 87 ? 4.108 -9.259 -2.439 1.00 90.12 87 CYS A CA 1
ATOM 725 C C . CYS A 1 87 ? 2.877 -8.827 -1.636 1.00 90.12 87 CYS A C 1
ATOM 727 O O . CYS A 1 87 ? 2.703 -9.256 -0.492 1.00 90.12 87 CYS A O 1
ATOM 729 N N . ILE A 1 88 ? 2.009 -8.033 -2.266 1.00 90.25 88 ILE A N 1
ATOM 730 C CA . ILE A 1 88 ? 0.789 -7.509 -1.643 1.00 90.25 88 ILE A CA 1
ATOM 731 C C . ILE A 1 88 ? -0.167 -8.627 -1.213 1.00 90.25 88 ILE A C 1
ATOM 733 O O . ILE A 1 88 ? -0.817 -8.516 -0.183 1.00 90.25 88 ILE A O 1
ATOM 737 N N . GLY A 1 89 ? -0.166 -9.766 -1.917 1.00 86.50 89 GLY A N 1
ATOM 738 C CA . GLY A 1 89 ? -0.952 -10.949 -1.549 1.00 86.50 89 GLY A CA 1
ATOM 739 C C . GLY A 1 89 ? -0.476 -11.646 -0.270 1.00 86.50 89 GLY A C 1
ATOM 740 O O . GLY A 1 89 ? -1.116 -12.583 0.194 1.00 86.50 89 GLY A O 1
ATOM 741 N N . ARG A 1 90 ? 0.658 -11.221 0.299 1.00 84.25 90 ARG A N 1
ATOM 742 C CA . ARG A 1 90 ? 1.209 -11.742 1.557 1.00 84.25 90 ARG A CA 1
ATOM 743 C C . ARG A 1 90 ? 1.158 -10.734 2.699 1.00 84.25 90 ARG A C 1
ATOM 745 O O . ARG A 1 90 ? 1.662 -11.051 3.775 1.00 84.25 90 ARG A O 1
ATOM 752 N N . ILE A 1 91 ? 0.582 -9.553 2.494 1.00 84.69 91 ILE A N 1
ATOM 753 C CA . ILE A 1 91 ? 0.454 -8.512 3.515 1.00 84.69 91 ILE A CA 1
ATOM 754 C C . ILE A 1 91 ? -1.029 -8.326 3.822 1.00 84.69 91 ILE A C 1
ATOM 756 O O . ILE A 1 91 ? -1.809 -8.033 2.925 1.00 84.69 91 ILE A O 1
ATOM 760 N N . HIS A 1 92 ? -1.405 -8.483 5.090 1.00 85.88 92 HIS A N 1
ATOM 761 C CA . HIS A 1 92 ? -2.781 -8.259 5.546 1.00 85.88 92 HIS A CA 1
ATOM 762 C C . HIS A 1 92 ? -2.916 -7.091 6.535 1.00 85.88 92 HIS A C 1
ATOM 764 O O . HIS A 1 92 ? -4.030 -6.646 6.786 1.00 85.88 92 HIS A O 1
ATOM 770 N N . LEU A 1 93 ? -1.801 -6.595 7.085 1.00 85.75 93 LEU A N 1
ATOM 771 C CA . LEU A 1 93 ? -1.777 -5.466 8.017 1.00 85.75 93 LEU A CA 1
ATOM 772 C C . LEU A 1 93 ? -1.440 -4.167 7.277 1.00 85.75 93 LEU A C 1
ATOM 774 O O . LEU A 1 93 ? -0.546 -4.141 6.424 1.00 85.75 93 LEU A O 1
ATOM 778 N N . TYR A 1 94 ? -2.110 -3.076 7.641 1.00 84.19 94 TYR A N 1
ATOM 779 C CA . TYR A 1 94 ? -1.843 -1.736 7.115 1.00 84.19 94 TYR A CA 1
ATOM 780 C C . TYR A 1 94 ? -0.434 -1.276 7.461 1.00 84.19 94 TYR A C 1
ATOM 782 O O . TYR A 1 94 ? 0.284 -0.781 6.592 1.00 84.19 94 TYR A O 1
ATOM 790 N N . SER A 1 95 ? -0.022 -1.449 8.718 1.00 85.81 95 SER A N 1
ATOM 791 C CA . SER A 1 95 ? 1.326 -1.076 9.151 1.00 85.81 95 SER A CA 1
ATOM 792 C C . SER A 1 95 ? 2.407 -1.808 8.354 1.00 85.81 95 SER A C 1
ATOM 794 O O . SER A 1 95 ? 3.397 -1.192 7.954 1.00 85.81 95 SER A O 1
ATOM 796 N N . ASP A 1 96 ? 2.194 -3.089 8.046 1.00 88.31 96 ASP A N 1
ATOM 797 C CA . ASP A 1 96 ? 3.110 -3.868 7.215 1.00 88.31 96 ASP A CA 1
ATOM 798 C C . ASP A 1 96 ? 3.103 -3.408 5.755 1.00 88.31 96 ASP A C 1
ATOM 800 O O . ASP A 1 96 ? 4.168 -3.374 5.136 1.00 88.31 96 ASP A O 1
ATOM 804 N N . MET A 1 97 ? 1.949 -3.016 5.203 1.00 89.12 97 MET A N 1
ATOM 805 C CA . MET A 1 97 ? 1.870 -2.475 3.842 1.00 89.12 97 MET A CA 1
ATOM 806 C C . MET A 1 97 ? 2.754 -1.235 3.710 1.00 89.12 97 MET A C 1
ATOM 808 O O . MET A 1 97 ? 3.642 -1.195 2.860 1.00 89.12 97 MET A O 1
ATOM 812 N N . TRP A 1 98 ? 2.599 -0.271 4.619 1.00 91.19 98 TRP A N 1
ATOM 813 C CA . TRP A 1 98 ? 3.409 0.949 4.629 1.00 91.19 98 TRP A CA 1
ATOM 814 C C . TRP A 1 98 ? 4.889 0.675 4.876 1.00 91.19 98 TRP A C 1
ATOM 816 O O . TRP A 1 98 ? 5.742 1.296 4.251 1.00 91.19 98 TRP A O 1
ATOM 826 N N . LYS A 1 99 ? 5.216 -0.272 5.756 1.00 91.00 99 LYS A N 1
ATOM 827 C CA . LYS A 1 99 ? 6.604 -0.598 6.092 1.00 91.00 99 LYS A CA 1
ATOM 828 C C . LYS A 1 99 ? 7.337 -1.346 4.981 1.00 91.00 99 LYS A C 1
ATOM 830 O O . LYS A 1 99 ? 8.549 -1.176 4.838 1.00 91.00 99 LYS A O 1
ATOM 835 N N . TYR A 1 100 ? 6.638 -2.216 4.251 1.00 90.50 100 TYR A N 1
ATOM 836 C CA . TYR A 1 100 ? 7.270 -3.206 3.381 1.00 90.50 100 TYR A CA 1
ATOM 837 C C . TYR A 1 100 ? 6.979 -3.057 1.887 1.00 90.50 100 TYR A C 1
ATOM 839 O O . TYR A 1 100 ? 7.644 -3.738 1.100 1.00 90.50 100 TYR A O 1
ATOM 847 N N . PHE A 1 101 ? 6.028 -2.212 1.485 1.00 91.31 101 PHE A N 1
ATOM 848 C CA . PHE A 1 101 ? 5.806 -1.907 0.073 1.00 91.31 101 PHE A CA 1
ATOM 849 C C . PHE A 1 101 ? 6.886 -0.952 -0.452 1.00 91.31 101 PHE A C 1
ATOM 851 O O . PHE A 1 101 ? 7.658 -1.333 -1.327 1.00 91.31 101 PHE A O 1
ATOM 858 N N . ASP A 1 102 ? 7.021 0.230 0.156 1.00 93.31 102 ASP A N 1
ATOM 859 C CA . ASP A 1 102 ? 8.101 1.182 -0.127 1.00 93.31 102 ASP A CA 1
ATOM 860 C C . ASP A 1 102 ? 8.910 1.467 1.144 1.00 93.31 102 ASP A C 1
ATOM 862 O O . ASP A 1 102 ? 8.634 2.374 1.935 1.00 93.31 102 ASP A O 1
ATOM 866 N N . ALA A 1 103 ? 9.953 0.662 1.341 1.00 92.06 103 ALA A N 1
ATOM 867 C CA . ALA A 1 103 ? 10.834 0.791 2.493 1.00 92.06 103 ALA A CA 1
ATOM 868 C C . ALA A 1 103 ? 11.682 2.075 2.469 1.00 92.06 103 ALA A C 1
ATOM 870 O O . ALA A 1 103 ? 12.176 2.489 3.522 1.00 92.06 103 ALA A O 1
ATOM 871 N N . GLY A 1 104 ? 11.894 2.684 1.298 1.00 92.50 104 GLY A N 1
ATOM 872 C CA . GLY A 1 104 ? 12.616 3.948 1.164 1.00 92.50 104 GLY A CA 1
ATOM 873 C C . GLY A 1 104 ? 11.777 5.099 1.706 1.00 92.50 104 GLY A C 1
ATOM 874 O O . GLY A 1 104 ? 12.194 5.769 2.656 1.00 92.50 104 GLY A O 1
ATOM 875 N N . LEU A 1 105 ? 10.563 5.250 1.170 1.00 94.06 105 LEU A N 1
ATOM 876 C CA . LEU A 1 105 ? 9.585 6.237 1.620 1.00 94.06 105 LEU A CA 1
ATOM 877 C C . LEU A 1 105 ? 9.279 6.067 3.110 1.00 94.06 105 LEU A C 1
ATOM 879 O O . LEU A 1 105 ? 9.377 7.029 3.867 1.00 94.06 105 LEU A O 1
ATOM 883 N N . TYR A 1 106 ? 9.007 4.843 3.569 1.00 94.94 106 TYR A N 1
ATOM 884 C CA . TYR A 1 106 ? 8.727 4.580 4.982 1.00 94.94 106 TYR A CA 1
ATOM 885 C C . TYR A 1 106 ? 9.850 5.062 5.909 1.00 94.94 106 TYR A C 1
ATOM 887 O O . TYR A 1 106 ? 9.594 5.753 6.896 1.00 94.94 106 TYR A O 1
ATOM 895 N N . LYS A 1 107 ? 11.113 4.735 5.595 1.00 94.50 107 LYS A N 1
ATOM 896 C CA . LYS A 1 107 ? 12.265 5.176 6.400 1.00 94.50 107 LYS A CA 1
ATOM 897 C C . LYS A 1 107 ? 12.385 6.695 6.418 1.00 94.50 107 LYS A C 1
ATOM 899 O O . LYS A 1 107 ? 12.679 7.249 7.477 1.00 94.50 107 LYS A O 1
ATOM 904 N N . PHE A 1 108 ? 12.157 7.350 5.281 1.00 96.38 108 PHE A N 1
ATOM 905 C CA . PHE A 1 108 ? 12.174 8.805 5.189 1.00 96.38 108 PHE A CA 1
ATOM 906 C C . PHE A 1 108 ? 11.101 9.429 6.091 1.00 96.38 108 PHE A C 1
ATOM 908 O O . PHE A 1 108 ? 11.432 10.215 6.980 1.00 96.38 108 PHE A O 1
ATOM 915 N N . LEU A 1 109 ? 9.843 9.006 5.930 1.00 97.12 109 LEU A N 1
ATOM 916 C CA . LEU A 1 109 ? 8.699 9.491 6.705 1.00 97.12 109 LEU A CA 1
ATOM 917 C C . LEU A 1 109 ? 8.922 9.309 8.211 1.00 97.12 109 LEU A C 1
ATOM 919 O O . LEU A 1 109 ? 8.752 10.243 8.996 1.00 97.12 109 LEU A O 1
ATOM 923 N N . VAL A 1 110 ? 9.361 8.117 8.623 1.00 96.06 110 VAL A N 1
ATOM 924 C CA . VAL A 1 110 ? 9.579 7.808 10.040 1.00 96.06 110 VAL A CA 1
ATOM 925 C C . VAL A 1 110 ? 10.718 8.638 10.625 1.00 96.06 110 VAL A C 1
ATOM 927 O O . VAL A 1 110 ? 10.565 9.226 11.697 1.00 96.06 110 VAL A O 1
ATOM 930 N N . LYS A 1 111 ? 11.860 8.701 9.933 1.00 97.00 111 LYS A N 1
ATOM 931 C CA . LYS A 1 111 ? 13.068 9.368 10.431 1.00 97.00 111 LYS A CA 1
ATOM 932 C C . LYS A 1 111 ? 12.926 10.887 10.470 1.00 97.00 111 LYS A C 1
ATOM 934 O O . LYS A 1 111 ? 13.409 11.500 11.418 1.00 97.00 111 LYS A O 1
ATOM 939 N N . HIS A 1 112 ? 12.302 11.477 9.454 1.00 97.50 112 HIS A N 1
ATOM 940 C CA . HIS A 1 112 ? 12.325 12.925 9.245 1.00 97.50 112 HIS A CA 1
ATOM 941 C C . HIS A 1 112 ? 11.034 13.640 9.641 1.00 97.50 112 HIS A C 1
ATOM 943 O O . HIS A 1 112 ? 11.074 14.849 9.837 1.00 97.50 112 HIS A O 1
ATOM 949 N N . ILE A 1 113 ? 9.917 12.925 9.804 1.00 97.69 113 ILE A N 1
ATOM 950 C CA . ILE A 1 113 ? 8.622 13.541 10.129 1.00 97.69 113 ILE A CA 1
ATOM 951 C C . ILE A 1 113 ? 8.069 12.950 11.422 1.00 97.69 113 ILE A C 1
ATOM 953 O O . ILE A 1 113 ? 7.954 13.650 12.428 1.00 97.69 113 ILE A O 1
ATOM 957 N N . TYR A 1 114 ? 7.794 11.644 11.436 1.00 97.06 114 TYR A N 1
ATOM 958 C CA . TYR A 1 114 ? 7.109 11.007 12.559 1.00 97.06 114 TYR A CA 1
ATOM 959 C C . TYR A 1 114 ? 7.911 11.094 13.867 1.00 97.06 114 TYR A C 1
ATOM 961 O O . TYR A 1 114 ? 7.408 11.618 14.859 1.00 97.06 114 TYR A O 1
ATOM 969 N N . ILE A 1 115 ? 9.164 10.614 13.892 1.00 97.44 115 ILE A N 1
ATOM 970 C CA . ILE A 1 115 ? 9.987 10.603 15.115 1.00 97.44 115 ILE A CA 1
ATOM 971 C C . ILE A 1 115 ? 10.223 12.023 15.656 1.00 97.44 115 ILE A C 1
ATOM 973 O O . ILE A 1 115 ? 10.020 12.215 16.857 1.00 97.44 115 ILE A O 1
ATOM 977 N N . PRO A 1 116 ? 10.623 13.019 14.840 1.00 97.94 116 PRO A N 1
ATOM 978 C CA . PRO A 1 116 ? 10.776 14.391 15.320 1.00 97.94 116 PRO A CA 1
ATOM 979 C C . PRO A 1 116 ? 9.504 14.962 15.960 1.00 97.94 116 PRO A C 1
ATOM 981 O O . PRO A 1 116 ? 9.578 15.511 17.057 1.00 97.94 116 PRO A O 1
ATOM 984 N N . ILE A 1 117 ? 8.331 14.768 15.345 1.00 97.69 117 ILE A N 1
ATOM 985 C CA . ILE A 1 117 ? 7.064 15.280 15.891 1.00 97.69 117 ILE A CA 1
ATOM 986 C C . ILE A 1 117 ? 6.683 14.554 17.183 1.00 97.69 117 ILE A C 1
ATOM 988 O O . ILE A 1 117 ? 6.248 15.202 18.135 1.00 97.69 117 ILE A O 1
ATOM 992 N N . VAL A 1 118 ? 6.884 13.233 17.268 1.00 97.50 118 VAL A N 1
ATOM 993 C CA . VAL A 1 118 ? 6.664 12.488 18.520 1.00 97.50 118 VAL A CA 1
ATOM 994 C C . VAL A 1 118 ? 7.596 12.985 19.622 1.00 97.50 118 VAL A C 1
ATOM 996 O O . VAL A 1 118 ? 7.142 13.155 20.746 1.00 97.50 118 VAL A O 1
ATOM 999 N N . LYS A 1 119 ? 8.871 13.259 19.326 1.00 96.50 119 LYS A N 1
ATOM 1000 C CA . LYS A 1 119 ? 9.812 13.798 20.322 1.00 96.50 119 LYS A CA 1
ATOM 1001 C C . LYS A 1 119 ? 9.421 15.196 20.804 1.00 96.50 119 LYS A C 1
ATOM 1003 O O . LYS A 1 119 ? 9.629 15.496 21.972 1.00 96.50 119 LYS A O 1
ATOM 1008 N N . LEU A 1 120 ? 8.855 16.025 19.927 1.00 96.38 120 LEU A N 1
ATOM 1009 C CA . LEU A 1 120 ? 8.443 17.389 20.262 1.00 96.38 120 LEU A CA 1
ATOM 1010 C C . LEU A 1 120 ? 7.108 17.445 21.020 1.00 96.38 120 LEU A C 1
ATOM 1012 O O . LEU A 1 120 ? 6.949 18.248 21.930 1.00 96.38 120 LEU A O 1
ATOM 1016 N N . THR A 1 121 ? 6.138 16.616 20.633 1.00 95.88 121 THR A N 1
ATOM 1017 C CA . THR A 1 121 ? 4.744 16.733 21.102 1.00 95.88 121 THR A CA 1
ATOM 1018 C C . THR A 1 121 ? 4.305 15.598 22.021 1.00 95.88 121 THR A C 1
ATOM 1020 O O . THR A 1 121 ? 3.296 15.721 22.700 1.00 95.88 121 THR A O 1
ATOM 1023 N N . SER A 1 122 ? 5.011 14.464 22.024 1.00 93.81 122 SER A N 1
ATOM 1024 C CA . SER A 1 122 ? 4.570 13.181 22.603 1.00 93.81 122 SER A CA 1
ATOM 1025 C C . SER A 1 122 ? 3.260 12.615 22.018 1.00 93.81 122 SER A C 1
ATOM 1027 O O . SER A 1 122 ? 2.800 11.551 22.439 1.00 93.81 122 SER A O 1
ATOM 1029 N N . LEU A 1 123 ? 2.674 13.254 20.995 1.00 95.06 123 LEU A N 1
ATOM 1030 C CA . LEU A 1 123 ? 1.392 12.877 20.396 1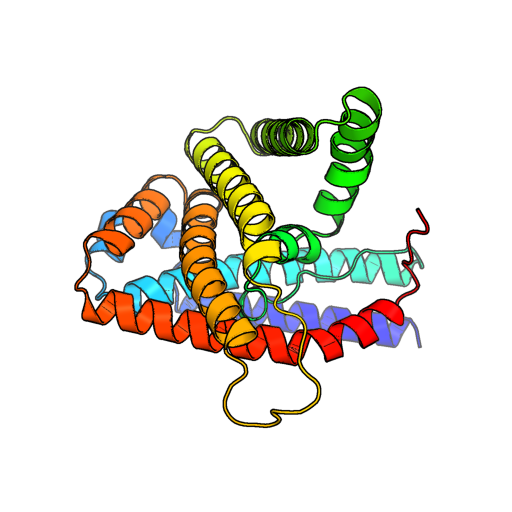.00 95.06 123 LEU A CA 1
ATOM 1031 C C . LEU A 1 123 ? 1.593 12.022 19.136 1.00 95.06 123 LEU A C 1
ATOM 1033 O O . LEU A 1 123 ? 1.740 12.528 18.023 1.00 95.06 123 LEU A O 1
ATOM 1037 N N . LYS A 1 124 ? 1.541 10.693 19.291 1.00 93.94 124 LYS A N 1
ATOM 1038 C CA . LYS A 1 124 ? 1.700 9.735 18.175 1.00 93.94 124 LYS A CA 1
ATOM 1039 C C . LYS A 1 124 ? 0.656 9.910 17.065 1.00 93.94 124 LYS A C 1
ATOM 1041 O O . LYS A 1 124 ? 1.002 9.825 15.889 1.00 93.94 124 LYS A O 1
ATOM 1046 N N . LEU A 1 125 ? -0.601 10.188 17.425 1.00 94.44 125 LEU A N 1
ATOM 1047 C CA . LEU A 1 125 ? -1.683 10.406 16.455 1.00 94.44 125 LEU A CA 1
ATOM 1048 C C . LEU A 1 125 ? -1.456 11.666 15.615 1.00 94.44 125 LEU A C 1
ATOM 1050 O O . LEU A 1 125 ? -1.663 11.630 14.403 1.00 94.44 125 LEU A O 1
ATOM 1054 N N . LEU A 1 126 ? -0.972 12.742 16.242 1.00 95.25 126 LEU A N 1
ATOM 1055 C CA . LEU A 1 126 ? -0.614 13.984 15.558 1.00 95.25 126 LEU A CA 1
ATOM 1056 C C . LEU A 1 126 ? 0.573 13.768 14.613 1.00 95.25 126 LEU A C 1
ATOM 1058 O O . LEU A 1 126 ? 0.531 14.199 13.465 1.00 95.25 126 LEU A O 1
ATOM 1062 N N . ALA A 1 127 ? 1.603 13.045 15.060 1.00 96.38 127 ALA A N 1
ATOM 1063 C CA . ALA A 1 127 ? 2.749 12.706 14.220 1.00 96.38 127 ALA A CA 1
ATOM 1064 C C . ALA A 1 127 ? 2.353 11.853 13.004 1.00 96.38 127 ALA A C 1
ATOM 1066 O O . ALA A 1 127 ? 2.833 12.091 11.894 1.00 96.38 127 ALA A O 1
ATOM 1067 N N . SER A 1 128 ? 1.454 10.880 13.188 1.00 95.00 128 SER A N 1
ATOM 1068 C CA . SER A 1 128 ? 0.913 10.083 12.083 1.00 95.00 128 SER A CA 1
ATOM 1069 C C . SER A 1 128 ? 0.090 10.943 11.120 1.00 95.00 128 SER A C 1
ATOM 1071 O O . SER A 1 128 ? 0.317 10.874 9.914 1.00 95.00 128 SER A O 1
ATOM 1073 N N . MET A 1 129 ? -0.780 11.819 11.633 1.00 96.50 129 MET A N 1
ATOM 1074 C CA . MET A 1 129 ? -1.569 12.745 10.813 1.00 96.50 129 MET A CA 1
ATOM 1075 C C . MET A 1 129 ? -0.673 13.675 9.985 1.00 96.50 129 MET A C 1
ATOM 1077 O O . MET A 1 129 ? -0.872 13.806 8.781 1.00 96.50 129 MET A O 1
ATOM 1081 N N . ALA A 1 130 ? 0.361 14.262 10.594 1.00 97.50 130 ALA A N 1
ATOM 1082 C CA . ALA A 1 130 ? 1.330 15.103 9.894 1.00 97.50 130 ALA A CA 1
ATOM 1083 C C . ALA A 1 130 ? 2.104 14.330 8.812 1.00 97.50 130 ALA A C 1
ATOM 1085 O O . ALA A 1 130 ? 2.362 14.859 7.733 1.00 97.50 130 ALA A O 1
ATOM 1086 N N . THR A 1 131 ? 2.422 13.059 9.073 1.00 97.44 131 THR A N 1
ATOM 1087 C CA . THR A 1 131 ? 3.069 12.178 8.090 1.00 97.44 131 THR A CA 1
ATOM 1088 C C . THR A 1 131 ? 2.177 11.975 6.862 1.00 97.44 131 THR A C 1
ATOM 1090 O O . THR A 1 131 ? 2.642 12.157 5.740 1.00 97.44 131 THR A O 1
ATOM 1093 N N . PHE A 1 132 ? 0.889 11.675 7.050 1.00 96.75 132 PHE A N 1
ATOM 1094 C CA . PHE A 1 132 ? -0.064 11.568 5.937 1.00 96.75 132 PHE A CA 1
ATOM 1095 C C . PHE A 1 132 ? -0.342 12.907 5.247 1.00 96.75 132 PHE A C 1
ATOM 1097 O O . PHE A 1 132 ? -0.540 12.935 4.034 1.00 96.75 132 PHE A O 1
ATOM 1104 N N . GLY A 1 133 ? -0.297 14.018 5.987 1.00 97.75 133 GLY A N 1
ATOM 1105 C CA . GLY A 1 133 ? -0.364 15.365 5.420 1.00 97.75 133 GLY A CA 1
ATOM 1106 C C . GLY A 1 133 ? 0.794 15.646 4.460 1.00 97.75 133 GLY A C 1
ATOM 1107 O O . GLY A 1 133 ? 0.571 16.132 3.354 1.00 97.75 133 GLY A O 1
ATOM 1108 N N . PHE A 1 134 ? 2.020 15.265 4.830 1.00 97.94 134 PHE A N 1
ATOM 1109 C CA . PHE A 1 134 ? 3.169 15.349 3.926 1.00 97.94 134 PHE A CA 1
ATOM 1110 C C . PHE A 1 134 ? 2.991 14.461 2.690 1.00 97.94 134 PHE A C 1
ATOM 1112 O O . PHE A 1 134 ? 3.205 14.930 1.577 1.00 97.94 134 PHE A O 1
ATOM 1119 N N . VAL A 1 135 ? 2.569 13.204 2.871 1.00 97.12 135 VAL A N 1
ATOM 1120 C CA . VAL A 1 135 ? 2.314 12.263 1.763 1.00 97.12 135 VAL A CA 1
ATOM 1121 C C . VAL A 1 135 ? 1.298 12.851 0.778 1.00 97.12 135 VAL A C 1
ATOM 1123 O O . VAL A 1 135 ? 1.536 12.827 -0.426 1.00 97.12 135 VAL A O 1
ATOM 1126 N N . TYR A 1 136 ? 0.2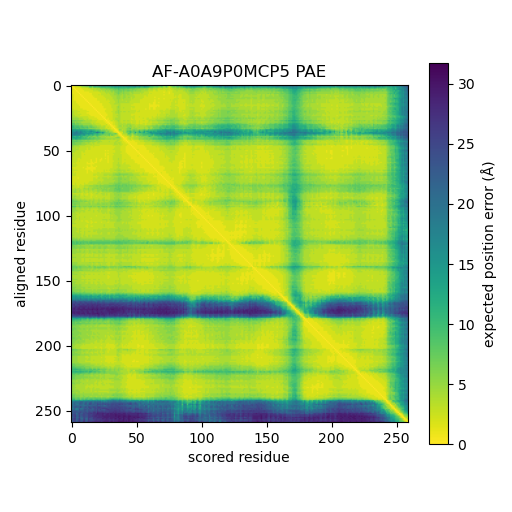13 13.451 1.275 1.00 97.75 136 TYR A N 1
ATOM 1127 C CA . TYR A 1 136 ? -0.785 14.126 0.442 1.00 97.75 136 TYR A CA 1
ATOM 1128 C C . TYR A 1 136 ? -0.177 15.255 -0.403 1.00 97.75 136 TYR A C 1
ATOM 1130 O O . TYR A 1 136 ? -0.376 15.294 -1.614 1.00 97.75 136 TYR A O 1
ATOM 1138 N N . ILE A 1 137 ? 0.608 16.143 0.213 1.00 97.56 137 ILE A N 1
ATOM 1139 C CA . ILE A 1 137 ? 1.255 17.251 -0.504 1.00 97.56 137 ILE A CA 1
ATOM 1140 C C . ILE A 1 137 ? 2.265 16.719 -1.531 1.00 97.56 137 ILE A C 1
ATOM 1142 O O . ILE A 1 137 ? 2.303 17.204 -2.659 1.00 97.56 137 ILE A O 1
ATOM 1146 N N . TRP A 1 138 ? 3.056 15.709 -1.161 1.00 96.75 138 TRP A N 1
ATOM 1147 C CA . TRP A 1 138 ? 4.114 15.147 -2.003 1.00 96.75 138 TRP A CA 1
ATOM 1148 C C . TRP A 1 138 ? 3.578 14.422 -3.243 1.00 96.75 138 TRP A C 1
ATOM 1150 O O . TRP A 1 138 ? 4.144 14.559 -4.324 1.00 96.75 138 TRP A O 1
ATOM 1160 N N . HIS A 1 139 ? 2.480 13.673 -3.111 1.00 93.81 139 HIS A N 1
ATOM 1161 C CA . HIS A 1 139 ? 1.867 12.957 -4.235 1.00 93.81 139 HIS A CA 1
ATOM 1162 C C . HIS A 1 139 ? 1.008 13.849 -5.143 1.00 93.81 139 HIS A C 1
ATOM 1164 O O . HIS A 1 139 ? 0.687 13.441 -6.259 1.00 93.81 139 HIS A O 1
ATOM 1170 N N . GLY A 1 140 ? 0.641 15.044 -4.680 1.00 92.81 140 GLY A N 1
ATOM 1171 C CA . GLY A 1 140 ? -0.228 15.979 -5.385 1.00 92.81 140 GLY A CA 1
ATOM 1172 C C . GLY A 1 140 ? -1.551 16.182 -4.651 1.00 92.81 140 GLY A C 1
ATOM 1173 O O . GLY A 1 140 ? -2.167 15.251 -4.138 1.00 92.81 140 GLY A O 1
ATOM 1174 N N . THR A 1 141 ? -2.027 17.422 -4.616 1.00 95.00 141 THR A N 1
ATOM 1175 C CA . THR A 1 141 ? -3.194 17.841 -3.824 1.00 95.00 141 THR A CA 1
ATOM 1176 C C . THR A 1 141 ? -4.541 17.512 -4.486 1.00 95.00 141 THR A C 1
ATOM 1178 O O . THR A 1 141 ? -5.510 18.264 -4.389 1.00 95.00 141 THR A O 1
ATOM 1181 N N . ALA A 1 142 ? -4.620 16.382 -5.189 1.00 96.31 142 ALA A N 1
ATOM 1182 C CA . ALA A 1 142 ? -5.839 15.934 -5.848 1.00 96.31 142 ALA A CA 1
ATOM 1183 C C . ALA A 1 142 ? -6.794 15.236 -4.865 1.00 96.31 142 ALA A C 1
ATOM 1185 O O . ALA A 1 142 ? -6.374 14.551 -3.932 1.00 96.31 142 ALA A O 1
ATOM 1186 N N . THR A 1 143 ? -8.104 15.334 -5.111 1.00 96.31 143 THR A N 1
ATOM 1187 C CA . THR A 1 143 ? -9.137 14.794 -4.208 1.00 96.31 143 THR A CA 1
ATOM 1188 C C . THR A 1 143 ? -9.003 13.290 -3.955 1.00 96.31 143 THR A C 1
ATOM 1190 O O . THR A 1 143 ? -9.193 12.842 -2.829 1.00 96.31 143 THR A O 1
ATOM 1193 N N . TYR A 1 144 ? -8.651 12.492 -4.968 1.00 95.12 144 TYR A N 1
ATOM 1194 C CA . TYR A 1 144 ? -8.482 11.042 -4.798 1.00 95.12 144 TYR A CA 1
ATOM 1195 C C . TYR A 1 144 ? -7.265 10.690 -3.924 1.00 95.12 144 TYR A C 1
ATOM 1197 O O . TYR A 1 144 ? -7.314 9.715 -3.177 1.00 95.12 144 TYR A O 1
ATOM 1205 N N . ILE A 1 145 ? -6.211 11.515 -3.949 1.00 97.00 145 ILE A N 1
ATOM 1206 C CA . ILE A 1 145 ? -5.033 11.369 -3.081 1.00 97.00 145 ILE A CA 1
ATOM 1207 C C . ILE A 1 145 ? -5.407 11.741 -1.647 1.00 97.00 145 ILE A C 1
ATOM 1209 O O . ILE A 1 145 ? -5.037 11.029 -0.716 1.00 97.00 145 ILE A O 1
ATOM 1213 N N . LEU A 1 146 ? -6.204 12.800 -1.460 1.00 97.06 146 LEU A N 1
ATOM 1214 C CA . LEU A 1 146 ? -6.726 13.166 -0.142 1.00 97.06 146 LEU A CA 1
ATOM 1215 C C . LEU A 1 146 ? -7.544 12.020 0.471 1.00 97.06 146 LEU A C 1
ATOM 1217 O O . LEU A 1 146 ? -7.305 11.645 1.618 1.00 97.06 146 LEU A O 1
ATOM 1221 N N . ILE A 1 147 ? -8.472 11.439 -0.301 1.00 96.75 147 ILE A N 1
ATOM 1222 C CA . ILE A 1 147 ? -9.286 10.292 0.129 1.00 96.75 147 ILE A CA 1
ATOM 1223 C C . ILE A 1 147 ? -8.383 9.117 0.520 1.00 96.75 147 ILE A C 1
ATOM 1225 O O . ILE A 1 147 ? -8.532 8.574 1.613 1.00 96.75 147 ILE A O 1
ATOM 1229 N N . TRP A 1 148 ? -7.409 8.762 -0.323 1.00 96.81 148 TRP A N 1
ATOM 1230 C CA . TRP A 1 148 ? -6.443 7.699 -0.033 1.00 96.81 148 TRP A CA 1
ATOM 1231 C C . TRP A 1 148 ? -5.656 7.948 1.264 1.00 96.81 148 TRP A C 1
ATOM 1233 O O . TRP A 1 148 ? -5.541 7.041 2.094 1.00 96.81 148 TRP A O 1
ATOM 1243 N N . CYS A 1 149 ? -5.151 9.165 1.484 1.00 96.56 149 CYS A N 1
ATOM 1244 C CA . CYS A 1 149 ? -4.428 9.519 2.706 1.00 96.56 149 CYS A CA 1
ATOM 1245 C C . CYS A 1 149 ? -5.320 9.427 3.952 1.00 96.56 149 CYS A C 1
ATOM 1247 O O . CYS A 1 149 ? -4.896 8.861 4.958 1.00 96.56 149 CYS A O 1
ATOM 1249 N N . ILE A 1 150 ? -6.559 9.928 3.886 1.00 96.25 150 ILE A N 1
ATOM 1250 C CA . ILE A 1 150 ? -7.518 9.867 5.002 1.00 96.25 150 ILE A CA 1
ATOM 1251 C C . ILE A 1 150 ? -7.872 8.414 5.332 1.00 96.25 150 ILE A C 1
ATOM 1253 O O . ILE A 1 150 ? -7.799 8.015 6.495 1.00 96.25 150 ILE A O 1
ATOM 1257 N N . LEU A 1 151 ? -8.212 7.603 4.326 1.00 95.19 151 LEU A N 1
ATOM 1258 C CA . LEU A 1 151 ? -8.552 6.192 4.520 1.00 95.19 151 LEU A CA 1
ATOM 1259 C C . LEU A 1 151 ? -7.373 5.400 5.099 1.00 95.19 151 LEU A C 1
ATOM 1261 O O . LEU A 1 151 ? -7.571 4.557 5.973 1.00 95.19 151 LEU A O 1
ATOM 1265 N N . ASN A 1 152 ? -6.140 5.679 4.663 1.00 94.69 152 ASN A N 1
ATOM 1266 C CA . ASN A 1 152 ? -4.954 5.048 5.243 1.00 94.69 152 ASN A CA 1
ATOM 1267 C C . ASN A 1 152 ? -4.669 5.498 6.673 1.00 94.69 152 ASN A C 1
ATOM 1269 O O . ASN A 1 152 ? -4.333 4.658 7.507 1.00 94.69 152 ASN A O 1
ATOM 1273 N N . TYR A 1 153 ? -4.830 6.785 6.972 1.00 94.94 153 TYR A N 1
ATOM 1274 C CA . TYR A 1 153 ? -4.686 7.295 8.329 1.00 94.94 153 TYR A CA 1
ATOM 1275 C C . TYR A 1 153 ? -5.682 6.621 9.278 1.00 94.94 153 TYR A C 1
ATOM 1277 O O . TYR A 1 153 ? -5.273 6.047 10.287 1.00 94.94 153 TYR A O 1
ATOM 1285 N N . ILE A 1 154 ? -6.970 6.604 8.915 1.00 94.56 154 ILE A N 1
ATOM 1286 C CA . ILE A 1 154 ? -8.019 5.930 9.691 1.00 94.56 154 ILE A CA 1
ATOM 1287 C C . ILE A 1 154 ? -7.693 4.441 9.845 1.00 94.56 154 ILE A C 1
ATOM 1289 O O . ILE A 1 154 ? -7.765 3.918 10.954 1.00 94.56 154 ILE A O 1
ATOM 1293 N N . GLY A 1 155 ? -7.277 3.767 8.768 1.00 92.56 155 GLY A N 1
ATOM 1294 C CA . GLY A 1 155 ? -6.906 2.351 8.797 1.00 92.56 155 GLY A CA 1
ATOM 1295 C C . GLY A 1 155 ? -5.779 2.041 9.787 1.00 92.56 155 GLY A C 1
ATOM 1296 O O . GLY A 1 155 ? -5.899 1.105 10.576 1.00 92.56 155 GLY A O 1
ATOM 1297 N N . ILE A 1 156 ? -4.721 2.859 9.819 1.00 91.62 156 ILE A N 1
ATOM 1298 C CA . ILE A 1 156 ? -3.624 2.707 10.789 1.00 91.62 156 ILE A CA 1
ATOM 1299 C C . ILE A 1 156 ? -4.101 2.968 12.223 1.00 91.62 156 ILE A C 1
ATOM 1301 O O . ILE A 1 156 ? -3.730 2.223 13.130 1.00 91.62 156 ILE A O 1
ATOM 1305 N N . VAL A 1 157 ? -4.924 3.996 12.451 1.00 91.88 157 VAL A N 1
ATOM 1306 C CA . VAL A 1 157 ? -5.457 4.305 13.790 1.00 91.88 157 VAL A CA 1
ATOM 1307 C C . VAL A 1 157 ? -6.350 3.169 14.301 1.00 91.88 157 VAL A C 1
ATOM 1309 O O . VAL A 1 157 ? -6.217 2.752 15.455 1.00 91.88 157 VAL A O 1
ATOM 1312 N N . LEU A 1 158 ? -7.212 2.617 13.446 1.00 90.81 158 LEU A N 1
ATOM 1313 C CA . LEU A 1 158 ? -8.045 1.460 13.778 1.00 90.81 158 LEU A CA 1
ATOM 1314 C C . LEU A 1 158 ? -7.191 0.224 14.070 1.00 90.81 158 LEU A C 1
ATOM 1316 O O . LEU A 1 158 ? -7.389 -0.431 15.089 1.00 90.81 158 LEU A O 1
ATOM 1320 N N . GLU A 1 159 ? -6.186 -0.068 13.243 1.00 89.31 159 GLU A N 1
ATOM 1321 C CA . GLU A 1 159 ? -5.282 -1.198 13.482 1.00 89.31 159 GLU A CA 1
ATOM 1322 C C . GLU A 1 159 ? -4.564 -1.077 14.833 1.00 89.31 159 GLU A C 1
ATOM 1324 O O . GLU A 1 159 ? -4.511 -2.037 15.603 1.00 89.31 159 GLU A O 1
ATOM 1329 N N . GLN A 1 160 ? -4.054 0.112 15.163 1.00 85.88 160 GLN A N 1
ATOM 1330 C CA . GLN 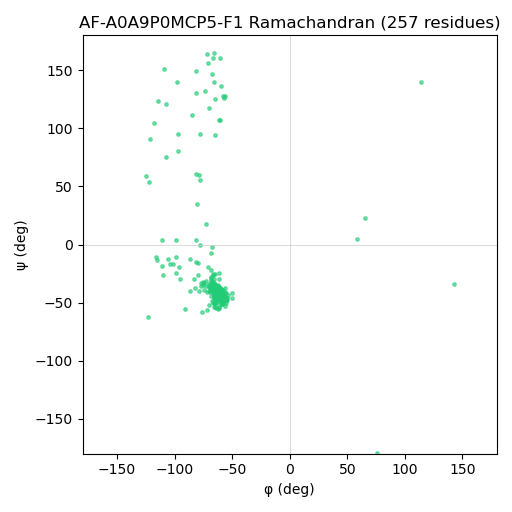A 1 160 ? -3.332 0.355 16.413 1.00 85.88 160 GLN A CA 1
ATOM 1331 C C . GLN A 1 160 ? -4.228 0.286 17.651 1.00 85.88 160 GLN A C 1
ATOM 1333 O O . GLN A 1 160 ? -3.782 -0.196 18.692 1.00 85.88 160 GLN A O 1
ATOM 1338 N N . THR A 1 161 ? -5.473 0.751 17.557 1.00 84.81 161 THR A N 1
ATOM 1339 C CA . THR A 1 161 ? -6.427 0.711 18.676 1.00 84.81 161 THR A CA 1
ATOM 1340 C C . THR A 1 161 ? -7.018 -0.687 18.876 1.00 84.81 161 THR A C 1
ATOM 1342 O O . THR A 1 161 ? -7.177 -1.123 20.016 1.00 84.81 161 THR A O 1
ATOM 1345 N N . CYS A 1 162 ? -7.262 -1.441 17.800 1.00 80.31 162 CYS A N 1
ATOM 1346 C CA . CYS A 1 162 ? -7.815 -2.796 17.868 1.00 80.31 162 CYS A CA 1
ATOM 1347 C C . CYS A 1 162 ? -6.765 -3.887 18.139 1.00 80.31 162 CYS A C 1
ATOM 1349 O O . CYS A 1 162 ? -7.092 -4.905 18.749 1.00 80.31 162 CYS A O 1
ATOM 1351 N N . SER A 1 163 ? -5.505 -3.713 17.724 1.00 75.44 163 SER A N 1
ATOM 1352 C CA . SER A 1 163 ? -4.462 -4.745 17.872 1.00 75.44 163 SER A CA 1
ATOM 1353 C C . SER A 1 163 ? -4.245 -5.215 19.327 1.00 75.44 163 SER A C 1
ATOM 1355 O O . SER A 1 163 ? -4.201 -6.430 19.542 1.00 75.44 163 SER A O 1
ATOM 1357 N N . PRO A 1 164 ? -4.162 -4.329 20.344 1.00 70.69 164 PRO A N 1
ATOM 1358 C CA . PRO A 1 164 ? -4.033 -4.738 21.747 1.00 70.69 164 PRO A CA 1
ATOM 1359 C C . PRO A 1 164 ? -5.253 -5.503 22.276 1.00 70.69 164 PRO A C 1
ATOM 1361 O O . PRO A 1 164 ? -5.105 -6.448 23.048 1.00 70.69 164 PRO A O 1
ATOM 1364 N N . LEU A 1 165 ? -6.459 -5.139 21.824 1.00 65.62 165 LEU A N 1
ATOM 1365 C CA . LEU A 1 165 ? -7.711 -5.803 22.214 1.00 65.62 165 LEU A CA 1
ATOM 1366 C C . LEU A 1 165 ? -7.777 -7.249 21.694 1.00 65.62 165 LEU A C 1
ATOM 1368 O O . LEU A 1 165 ? -8.424 -8.106 22.287 1.00 65.62 165 LEU A O 1
ATOM 1372 N N . LEU A 1 166 ? -7.065 -7.529 20.599 1.00 64.62 166 LEU A N 1
ATOM 1373 C CA . LEU A 1 166 ? -6.993 -8.833 19.937 1.00 64.62 166 LEU A CA 1
ATOM 1374 C C . LEU A 1 166 ? -5.728 -9.627 20.314 1.00 64.62 166 LEU A C 1
ATOM 1376 O O . LEU A 1 166 ? -5.473 -10.706 19.764 1.00 64.62 166 LEU A O 1
ATOM 1380 N N . SER A 1 167 ? -4.893 -9.118 21.225 1.00 59.12 167 SER A N 1
ATOM 1381 C CA . SER A 1 167 ? -3.728 -9.833 21.755 1.00 59.12 167 SER A CA 1
ATOM 1382 C C . SER A 1 167 ? -4.056 -10.500 23.090 1.00 59.12 167 SER A C 1
ATOM 1384 O O . SER A 1 167 ? -3.717 -9.996 24.155 1.00 59.12 167 SER A O 1
ATOM 1386 N N . VAL A 1 168 ? -4.698 -11.666 23.042 1.00 54.38 168 VAL A N 1
ATOM 1387 C CA . VAL A 1 168 ? -4.810 -12.538 24.221 1.00 54.38 168 VAL A CA 1
ATOM 1388 C C . VAL A 1 168 ? -3.507 -13.331 24.356 1.00 54.38 168 VAL A C 1
ATOM 1390 O O . VAL A 1 168 ? -3.028 -13.911 23.377 1.00 54.38 168 VAL A O 1
ATOM 1393 N N . LYS A 1 169 ? -2.906 -13.342 25.555 1.00 52.19 169 LYS A N 1
ATOM 1394 C CA . LYS A 1 169 ? -1.713 -14.152 25.852 1.00 52.19 169 LYS A CA 1
ATOM 1395 C C . LYS A 1 169 ? -2.012 -15.621 25.548 1.00 52.19 169 LYS A C 1
ATOM 1397 O O . LYS A 1 169 ? -2.996 -16.174 26.031 1.00 52.19 169 LYS A O 1
ATOM 1402 N N . LYS A 1 170 ? -1.149 -16.244 24.745 1.00 49.38 170 LYS A N 1
ATOM 1403 C CA . LYS A 1 170 ? -1.229 -17.664 24.399 1.00 49.38 170 LYS A CA 1
ATOM 1404 C C . LYS A 1 170 ? -1.095 -18.482 25.687 1.00 49.38 170 LYS A C 1
ATOM 1406 O O . LYS A 1 170 ? -0.016 -18.531 26.263 1.00 49.38 170 LYS A O 1
ATOM 1411 N N . SER A 1 171 ? -2.190 -19.081 26.153 1.00 44.38 171 SER A N 1
ATOM 1412 C CA . SER A 1 171 ? -2.129 -20.115 27.189 1.00 44.38 171 SER A CA 1
ATOM 1413 C C . SER A 1 171 ? -1.394 -21.319 26.600 1.00 44.38 171 SER A C 1
ATOM 1415 O O . SER A 1 171 ? -1.762 -21.809 25.531 1.00 44.38 171 SER A O 1
ATOM 1417 N N . GLU A 1 172 ? -0.332 -21.776 27.262 1.00 48.62 172 GLU A N 1
ATOM 1418 C CA . GLU A 1 172 ? 0.555 -22.833 26.757 1.00 48.62 172 GLU A CA 1
ATOM 1419 C C . GLU A 1 172 ? -0.109 -24.225 26.658 1.00 48.62 172 GLU A C 1
ATOM 1421 O O . GLU A 1 172 ? 0.513 -25.159 26.150 1.00 48.62 172 GLU A O 1
ATOM 1426 N N . GLY A 1 173 ? -1.378 -24.373 27.062 1.00 51.16 173 GLY A N 1
ATOM 1427 C CA . GLY A 1 173 ? -2.048 -25.672 27.196 1.00 51.16 173 GLY A CA 1
ATOM 1428 C C . GLY A 1 173 ? -2.966 -26.128 26.052 1.00 51.16 173 GLY A C 1
ATOM 1429 O O . GLY A 1 173 ? -3.146 -27.330 25.890 1.00 51.16 173 GLY A O 1
ATOM 1430 N N . ILE A 1 174 ? -3.546 -25.237 25.233 1.00 50.47 174 ILE A N 1
ATOM 1431 C CA . ILE A 1 174 ? -4.576 -25.634 24.242 1.00 50.47 174 ILE A CA 1
ATOM 1432 C C . ILE A 1 174 ? -3.990 -25.586 22.831 1.00 50.47 174 ILE A C 1
ATOM 1434 O O . ILE A 1 174 ? -4.219 -24.673 22.036 1.00 50.47 174 ILE A O 1
ATOM 1438 N N . LYS A 1 175 ? -3.172 -26.590 22.523 1.00 58.06 175 LYS A N 1
ATOM 1439 C CA . LYS A 1 175 ? -2.622 -26.804 21.185 1.00 58.06 175 LYS A CA 1
ATOM 1440 C C . LYS A 1 175 ? -3.652 -27.588 20.372 1.00 58.06 175 LYS A C 1
ATOM 1442 O O . LYS A 1 175 ? -3.917 -28.736 20.695 1.00 58.06 175 LYS A O 1
ATOM 1447 N N . PHE A 1 176 ? -4.245 -26.935 19.368 1.00 52.16 176 PHE A N 1
ATOM 1448 C CA . PHE A 1 176 ? -4.526 -27.443 18.008 1.00 52.16 176 PHE A CA 1
ATOM 1449 C C . PHE A 1 176 ? -5.871 -26.967 17.415 1.00 52.16 176 PHE A C 1
ATOM 1451 O O . PHE A 1 176 ? -5.914 -26.688 16.224 1.00 52.16 176 PHE A O 1
ATOM 1458 N N . PHE A 1 177 ? -6.939 -26.768 18.205 1.00 53.09 177 PHE A N 1
ATOM 1459 C CA . PHE A 1 177 ? -8.271 -26.433 17.645 1.00 53.09 177 PHE A CA 1
ATOM 1460 C C . PHE A 1 177 ? -8.786 -24.998 17.895 1.00 53.09 177 PHE A C 1
ATOM 1462 O O . PHE A 1 177 ? -9.537 -24.474 17.070 1.00 53.09 177 PHE A O 1
ATOM 1469 N N . LEU A 1 178 ? -8.360 -24.315 18.965 1.00 59.00 178 LEU A N 1
ATOM 1470 C CA . LEU A 1 178 ? -8.953 -23.043 19.423 1.00 59.00 178 LEU A CA 1
ATOM 1471 C C . LEU A 1 178 ? -7.946 -21.870 19.497 1.00 59.00 178 LEU A C 1
ATOM 1473 O O . LEU A 1 178 ? -7.859 -21.184 20.511 1.00 59.00 178 LEU A O 1
ATOM 1477 N N . ASP A 1 179 ? -7.209 -21.562 18.423 1.00 74.50 179 ASP A N 1
ATOM 1478 C CA . ASP A 1 179 ? -6.503 -20.262 18.340 1.00 74.50 179 ASP A CA 1
ATOM 1479 C C . ASP A 1 179 ? -7.476 -19.129 17.948 1.00 74.50 179 ASP A C 1
ATOM 1481 O O . ASP A 1 179 ? -7.364 -18.487 16.900 1.00 74.50 179 ASP A O 1
ATOM 1485 N N . TRP A 1 180 ? -8.506 -18.929 18.776 1.00 77.75 180 TRP A N 1
ATOM 1486 C CA . TRP A 1 180 ? -9.505 -17.870 18.614 1.00 77.75 180 TRP A CA 1
ATOM 1487 C C . TRP A 1 180 ? -8.900 -16.466 18.523 1.00 77.75 180 TRP A C 1
ATOM 1489 O O . TRP A 1 180 ? -9.332 -15.723 17.642 1.00 77.75 180 TRP A O 1
ATOM 1499 N N . PRO A 1 181 ? -7.889 -16.085 19.330 1.00 81.12 181 PRO A N 1
ATOM 1500 C CA . PRO A 1 181 ? -7.280 -14.759 19.228 1.00 81.12 181 PRO A CA 1
ATOM 1501 C C . PRO A 1 181 ? -6.705 -14.493 17.837 1.00 81.12 181 PRO A C 1
ATOM 1503 O O . PRO A 1 181 ? -6.937 -13.435 17.249 1.00 81.12 181 PRO A O 1
ATOM 1506 N N . ARG A 1 182 ? -6.015 -15.481 17.257 1.00 82.94 182 ARG A N 1
ATOM 1507 C CA . ARG A 1 182 ? -5.523 -15.379 15.885 1.00 82.94 182 ARG A CA 1
ATOM 1508 C C . ARG A 1 182 ? -6.654 -15.320 14.868 1.00 82.94 182 ARG A C 1
ATOM 1510 O O . ARG A 1 182 ? -6.584 -14.504 13.952 1.00 82.94 182 ARG A O 1
ATOM 1517 N N . ARG A 1 183 ? -7.679 -16.170 14.996 1.00 87.12 183 ARG A N 1
ATOM 1518 C CA . ARG A 1 183 ? -8.833 -16.170 14.080 1.00 87.12 183 ARG A CA 1
ATOM 1519 C C . ARG A 1 183 ? -9.532 -14.813 14.083 1.00 87.12 183 ARG A C 1
ATOM 1521 O O . ARG A 1 183 ? -9.775 -14.278 13.009 1.00 87.12 183 ARG A O 1
ATOM 1528 N N . MET A 1 184 ? -9.770 -14.229 15.254 1.00 85.31 184 MET A N 1
ATOM 1529 C CA . MET A 1 184 ? -10.361 -12.894 15.370 1.00 85.31 184 MET A CA 1
ATOM 1530 C C . MET A 1 184 ? -9.459 -11.829 14.745 1.00 85.31 184 MET A C 1
ATOM 1532 O O . MET A 1 184 ? -9.937 -11.003 13.973 1.00 85.31 184 MET A O 1
ATOM 1536 N N . ARG A 1 185 ? -8.142 -11.885 14.980 1.00 85.25 185 ARG A N 1
ATOM 1537 C CA . ARG A 1 185 ? -7.194 -10.961 14.340 1.00 85.25 185 ARG A CA 1
ATOM 1538 C C . ARG A 1 185 ? -7.201 -11.069 12.818 1.00 85.25 185 ARG A C 1
ATOM 1540 O O . ARG A 1 185 ? -7.222 -10.044 12.150 1.00 85.25 185 ARG A O 1
ATOM 1547 N N . CYS A 1 186 ? -7.224 -12.283 12.273 1.00 89.44 186 CYS A N 1
ATOM 1548 C CA . CYS A 1 186 ? -7.300 -12.495 10.828 1.00 89.44 186 CYS A CA 1
ATOM 1549 C C . CYS A 1 186 ? -8.645 -12.032 10.257 1.00 89.44 186 CYS A C 1
ATOM 1551 O O . CYS A 1 186 ? -8.679 -11.530 9.142 1.00 89.44 186 CYS A O 1
ATOM 1553 N N . PHE A 1 187 ? -9.741 -12.165 11.011 1.00 90.50 187 PHE A N 1
ATOM 1554 C CA . PHE A 1 187 ? -11.058 -11.669 10.608 1.00 90.50 187 PHE A CA 1
ATOM 1555 C C . PHE A 1 187 ? -11.082 -10.141 10.508 1.00 90.50 187 PHE A C 1
ATOM 1557 O O . PHE A 1 187 ? -11.384 -9.603 9.445 1.00 90.50 187 PHE A O 1
ATOM 1564 N N . PHE A 1 188 ? -10.678 -9.433 11.566 1.00 88.31 188 PHE A N 1
ATOM 1565 C CA . PHE A 1 188 ? -10.576 -7.971 11.523 1.00 88.31 188 PHE A CA 1
ATOM 1566 C C . PHE A 1 188 ? -9.538 -7.500 10.499 1.00 88.31 188 PHE A C 1
ATOM 1568 O O . PHE A 1 188 ? -9.781 -6.534 9.781 1.00 88.31 188 PHE A O 1
ATOM 1575 N N . GLY A 1 189 ? -8.423 -8.224 10.370 1.00 88.69 189 GLY A N 1
ATOM 1576 C CA . GLY A 1 189 ? -7.416 -7.989 9.340 1.00 88.69 189 GLY A CA 1
ATOM 1577 C C . GLY A 1 189 ? -7.969 -8.143 7.923 1.00 88.69 189 GLY A C 1
ATOM 1578 O O . GLY A 1 189 ? -7.618 -7.353 7.061 1.00 88.69 189 GLY A O 1
ATOM 1579 N N . ALA A 1 190 ? -8.874 -9.092 7.672 1.00 91.50 190 ALA A N 1
ATOM 1580 C CA . ALA A 1 190 ? -9.512 -9.271 6.367 1.00 91.50 190 ALA A CA 1
ATOM 1581 C C . ALA A 1 190 ? -10.451 -8.113 6.008 1.00 91.50 190 ALA A C 1
ATOM 1583 O O . ALA A 1 190 ? -10.397 -7.603 4.890 1.00 91.50 190 ALA A O 1
ATOM 1584 N N . VAL A 1 191 ? -11.276 -7.669 6.964 1.00 90.81 191 VAL A N 1
ATOM 1585 C CA . VAL A 1 191 ? -12.147 -6.493 6.790 1.00 90.81 191 VAL A CA 1
ATOM 1586 C C . VAL A 1 191 ? -11.300 -5.257 6.505 1.00 90.81 191 VAL A C 1
ATOM 1588 O O . VAL A 1 191 ? -11.558 -4.515 5.558 1.00 90.81 191 VAL A O 1
ATOM 1591 N N . LEU A 1 192 ? -10.244 -5.066 7.292 1.00 89.44 192 LEU A N 1
ATOM 1592 C CA . LEU A 1 192 ? -9.337 -3.946 7.131 1.00 89.44 192 LEU A CA 1
ATOM 1593 C C . LEU A 1 192 ? -8.581 -4.027 5.789 1.00 89.44 192 LEU A C 1
ATOM 1595 O O . LEU A 1 192 ? -8.471 -3.024 5.091 1.00 89.44 192 LEU A O 1
ATOM 1599 N N . LEU A 1 193 ? -8.146 -5.214 5.363 1.00 90.44 193 LEU A N 1
ATOM 1600 C CA . LEU A 1 193 ? -7.506 -5.443 4.065 1.00 90.44 193 LEU A CA 1
ATOM 1601 C C . LEU A 1 193 ? -8.429 -5.089 2.889 1.00 90.44 193 LEU A C 1
ATOM 1603 O O . LEU A 1 193 ? -7.956 -4.513 1.911 1.00 90.44 193 LEU A O 1
ATOM 1607 N N . ALA A 1 194 ? -9.734 -5.368 2.983 1.00 92.19 194 ALA A N 1
ATOM 1608 C CA . ALA A 1 194 ? -10.703 -4.958 1.963 1.00 92.19 194 ALA A CA 1
ATOM 1609 C C . ALA A 1 194 ? -10.745 -3.426 1.814 1.00 92.19 194 ALA A C 1
ATOM 1611 O O . ALA A 1 194 ? -10.641 -2.900 0.705 1.00 92.19 194 ALA A O 1
ATOM 1612 N N . VAL A 1 195 ? -10.817 -2.705 2.938 1.00 90.25 195 VAL A N 1
ATOM 1613 C CA . VAL A 1 195 ? -10.777 -1.232 2.958 1.00 90.25 195 VAL A CA 1
ATOM 1614 C C . VAL A 1 195 ? -9.422 -0.710 2.457 1.00 90.25 195 VAL A C 1
ATOM 1616 O O . VAL A 1 195 ? -9.378 0.280 1.725 1.00 90.25 195 VAL A O 1
ATOM 1619 N N . SER A 1 196 ? -8.325 -1.409 2.765 1.00 90.62 196 SER A N 1
ATOM 1620 C CA . SER A 1 196 ? -6.976 -1.100 2.267 1.00 90.62 196 SER A CA 1
ATOM 1621 C C . SER A 1 196 ? -6.887 -1.177 0.753 1.00 90.62 196 SER A C 1
ATOM 1623 O O . SER A 1 196 ? -6.377 -0.255 0.115 1.00 90.62 196 SER A O 1
ATOM 1625 N N . ALA A 1 197 ? -7.423 -2.249 0.168 1.00 93.19 197 ALA A N 1
ATOM 1626 C CA . ALA A 1 197 ? -7.460 -2.421 -1.275 1.00 93.19 197 ALA A CA 1
ATOM 1627 C C . ALA A 1 197 ? -8.215 -1.261 -1.940 1.00 93.19 197 ALA A C 1
ATOM 1629 O O . ALA A 1 197 ? -7.667 -0.617 -2.830 1.00 93.19 197 ALA A O 1
ATOM 1630 N N . ILE A 1 198 ? -9.407 -0.919 -1.437 1.00 93.62 198 ILE A N 1
ATOM 1631 C CA . ILE A 1 198 ? -10.213 0.195 -1.965 1.00 93.62 198 ILE A CA 1
ATOM 1632 C C . ILE A 1 198 ? -9.481 1.528 -1.836 1.00 93.62 198 ILE A C 1
ATOM 1634 O O . ILE A 1 198 ? -9.444 2.299 -2.793 1.00 93.62 198 ILE A O 1
ATOM 1638 N N . SER A 1 199 ? -8.861 1.789 -0.685 1.00 94.69 199 SER A N 1
ATOM 1639 C CA . SER A 1 199 ? -8.047 2.987 -0.490 1.00 94.69 199 SER A CA 1
ATOM 1640 C C . SER A 1 199 ? -6.967 3.094 -1.571 1.00 94.69 199 SER A C 1
ATOM 1642 O O . SER A 1 199 ? -6.830 4.125 -2.226 1.00 94.69 199 SER A O 1
ATOM 1644 N N . ASN A 1 200 ? -6.235 2.010 -1.830 1.00 94.88 200 AS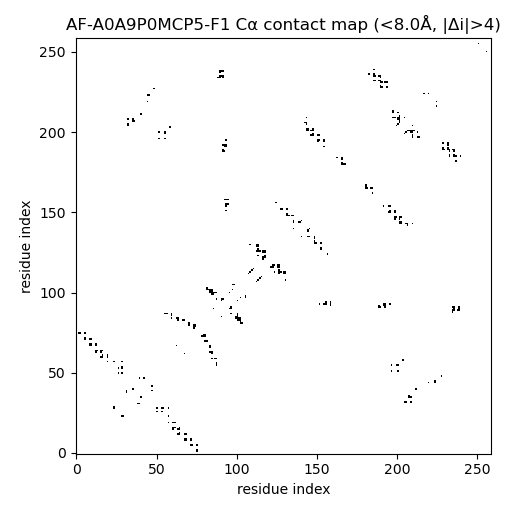N A N 1
ATOM 1645 C CA . ASN A 1 200 ? -5.192 1.997 -2.853 1.00 94.88 200 ASN A CA 1
ATOM 1646 C C . ASN A 1 200 ? -5.752 2.115 -4.283 1.00 94.88 200 ASN A C 1
ATOM 1648 O O . ASN A 1 200 ? -5.095 2.695 -5.145 1.00 94.88 200 ASN A O 1
ATOM 1652 N N . PHE A 1 201 ? -6.982 1.662 -4.534 1.00 95.00 201 PHE A N 1
ATOM 1653 C CA . PHE A 1 201 ? -7.652 1.875 -5.820 1.00 95.00 201 PHE A CA 1
ATOM 1654 C C . PHE A 1 201 ? -7.944 3.352 -6.090 1.00 95.00 201 PHE A C 1
ATOM 1656 O O . PHE A 1 201 ? -7.832 3.772 -7.238 1.00 95.00 201 PHE A O 1
ATOM 1663 N N . TYR A 1 202 ? -8.224 4.166 -5.064 1.00 95.56 202 TYR A N 1
ATOM 1664 C CA . TYR A 1 202 ? -8.259 5.623 -5.238 1.00 95.56 202 TYR A CA 1
ATOM 1665 C C . TYR A 1 202 ? -6.900 6.172 -5.673 1.00 95.56 202 TYR A C 1
ATOM 1667 O O . TYR A 1 202 ? -6.849 7.024 -6.556 1.00 95.56 202 TYR A O 1
ATOM 1675 N N . PHE A 1 203 ? -5.809 5.682 -5.077 1.00 94.31 203 PHE A N 1
ATOM 1676 C CA . PHE A 1 203 ? -4.464 6.193 -5.329 1.00 94.31 203 PHE A CA 1
ATOM 1677 C C . PHE A 1 203 ? -3.999 5.985 -6.773 1.00 94.31 203 PHE A C 1
ATOM 1679 O O . PHE A 1 203 ? -3.631 6.955 -7.433 1.00 94.31 203 PHE A O 1
ATOM 1686 N N . PHE A 1 204 ? -4.028 4.747 -7.274 1.00 90.25 204 PHE A N 1
ATOM 1687 C CA . PHE A 1 204 ? -3.519 4.438 -8.618 1.00 90.25 204 PHE A CA 1
ATOM 1688 C C . PHE A 1 204 ? -4.605 4.282 -9.692 1.00 90.25 204 PHE A C 1
ATOM 1690 O O . PHE A 1 204 ? -4.283 4.347 -10.873 1.00 90.25 204 PHE A O 1
ATOM 1697 N N . GLY A 1 205 ? -5.874 4.086 -9.317 1.00 90.75 205 GLY A N 1
ATOM 1698 C CA . GLY A 1 205 ? -7.008 3.998 -10.250 1.00 90.75 205 GLY A CA 1
ATOM 1699 C C . GLY A 1 205 ? -7.801 5.303 -10.387 1.00 90.75 205 GLY A C 1
ATOM 1700 O O . GLY A 1 205 ? -8.639 5.435 -11.278 1.00 90.75 205 GLY A O 1
ATOM 1701 N N . GLY A 1 206 ? -7.550 6.285 -9.519 1.00 92.19 206 GLY A N 1
ATOM 1702 C CA . GLY A 1 206 ? -8.255 7.561 -9.514 1.00 92.19 206 GLY A CA 1
ATOM 1703 C C . GLY A 1 206 ? -9.665 7.483 -8.921 1.00 92.19 206 GLY A C 1
ATOM 1704 O O . GLY A 1 206 ? -10.142 6.441 -8.464 1.00 92.19 206 GLY A O 1
ATOM 1705 N N . LYS A 1 207 ? -10.353 8.633 -8.916 1.00 92.75 207 LYS A N 1
ATOM 1706 C CA . LYS A 1 207 ? -11.626 8.804 -8.197 1.00 92.75 207 LYS A CA 1
ATOM 1707 C C . LYS A 1 207 ? -12.727 7.857 -8.687 1.00 92.75 207 LYS A C 1
ATOM 1709 O O . LYS A 1 207 ? -13.368 7.212 -7.869 1.00 92.75 207 LYS A O 1
ATOM 1714 N N . ASN A 1 208 ? -12.925 7.758 -10.003 1.00 92.69 208 ASN A N 1
ATOM 1715 C CA . ASN A 1 208 ? -14.027 6.982 -10.584 1.00 92.69 208 ASN A CA 1
ATOM 1716 C C . ASN A 1 208 ? -13.912 5.484 -10.270 1.00 92.69 208 ASN A C 1
ATOM 1718 O O . ASN A 1 208 ? -14.906 4.849 -9.923 1.00 92.69 208 ASN A O 1
ATOM 1722 N N . ILE A 1 209 ? -12.699 4.925 -10.359 1.00 92.88 209 ILE A N 1
ATOM 1723 C CA . ILE A 1 209 ? -12.444 3.523 -10.011 1.00 92.88 209 ILE A CA 1
ATOM 1724 C C . ILE A 1 209 ? -12.623 3.318 -8.506 1.00 92.88 209 ILE A C 1
ATOM 1726 O O . ILE A 1 209 ? -13.352 2.413 -8.101 1.00 92.88 209 ILE A O 1
ATOM 1730 N N . GLY A 1 210 ? -12.014 4.174 -7.678 1.00 94.06 210 GLY A N 1
ATOM 1731 C CA . GLY A 1 210 ? -12.146 4.101 -6.222 1.00 94.06 210 GLY A CA 1
ATOM 1732 C C . GLY A 1 210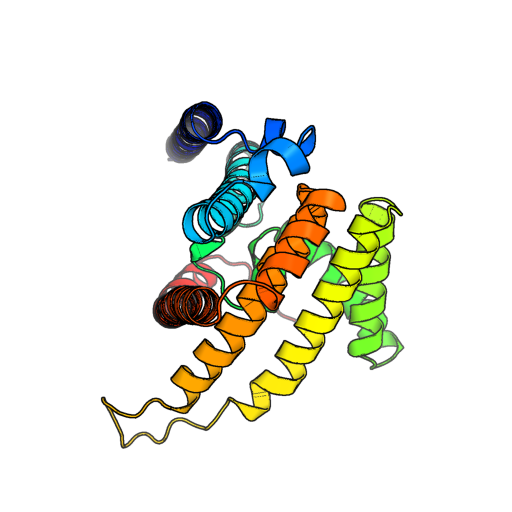 ? -13.606 4.135 -5.760 1.00 94.06 210 GLY A C 1
ATOM 1733 O O . GLY A 1 210 ? -14.029 3.256 -5.009 1.00 94.06 210 GLY A O 1
ATOM 1734 N N . ASP A 1 211 ? -14.399 5.079 -6.278 1.00 93.62 211 ASP A N 1
ATOM 1735 C CA . ASP A 1 211 ? -15.829 5.204 -5.974 1.00 93.62 211 ASP A CA 1
ATOM 1736 C C . ASP A 1 211 ? -16.616 3.958 -6.391 1.00 93.62 211 ASP A C 1
ATOM 1738 O O . ASP A 1 211 ? -17.504 3.513 -5.663 1.00 93.62 211 ASP A O 1
ATOM 1742 N N . LEU A 1 212 ? -16.299 3.373 -7.551 1.00 93.31 212 LEU A N 1
ATOM 1743 C CA . LEU A 1 212 ? -16.977 2.178 -8.041 1.00 93.31 212 LEU A CA 1
ATOM 1744 C C . LEU A 1 212 ? -16.708 0.968 -7.136 1.00 93.31 212 LEU A C 1
ATOM 1746 O O . LEU A 1 212 ? -17.649 0.259 -6.775 1.00 93.31 212 LEU A O 1
ATOM 1750 N N . PHE A 1 213 ? -15.453 0.754 -6.729 1.00 94.06 213 PHE A N 1
ATOM 1751 C CA . PHE A 1 213 ? -15.093 -0.312 -5.789 1.00 94.06 213 PHE A CA 1
ATOM 1752 C C . PHE A 1 213 ? -15.689 -0.083 -4.402 1.00 94.06 213 PHE A C 1
ATOM 1754 O O . PHE A 1 213 ? -16.211 -1.024 -3.805 1.00 94.06 213 PHE A O 1
ATOM 1761 N N . PHE A 1 214 ? -15.666 1.161 -3.916 1.00 93.56 214 PHE A N 1
ATOM 1762 C CA . PHE A 1 214 ? -16.298 1.532 -2.656 1.00 93.56 214 PHE A CA 1
ATOM 1763 C C . PHE A 1 214 ? -17.799 1.232 -2.693 1.00 93.56 214 PHE A C 1
ATOM 1765 O O . PHE A 1 214 ? -18.306 0.512 -1.836 1.00 93.56 214 PHE A O 1
ATOM 1772 N N . ARG A 1 215 ? -18.507 1.700 -3.727 1.00 92.88 215 ARG A N 1
ATOM 1773 C CA . ARG A 1 215 ? -19.947 1.473 -3.884 1.00 92.88 215 ARG A CA 1
ATOM 1774 C C . ARG A 1 215 ? -20.276 -0.011 -3.999 1.00 92.88 215 ARG A C 1
ATOM 1776 O O . ARG A 1 215 ? -21.193 -0.465 -3.324 1.00 92.88 215 ARG A O 1
ATOM 1783 N N . ARG A 1 216 ? -19.542 -0.775 -4.816 1.00 91.06 216 ARG A N 1
ATOM 1784 C CA . ARG A 1 216 ? -19.800 -2.214 -4.970 1.00 91.06 216 ARG A CA 1
ATOM 1785 C C . ARG A 1 216 ? -19.544 -3.001 -3.694 1.00 91.06 216 ARG A C 1
ATOM 1787 O O . ARG A 1 216 ? -20.333 -3.883 -3.405 1.00 91.06 216 ARG A O 1
ATOM 1794 N N . LEU A 1 217 ? -18.531 -2.678 -2.889 1.00 90.19 217 LEU A N 1
ATOM 1795 C CA . LEU A 1 217 ? -18.310 -3.396 -1.626 1.00 90.19 217 LEU A CA 1
ATOM 1796 C C . LEU A 1 217 ? -19.545 -3.367 -0.703 1.00 90.19 217 LEU A C 1
ATOM 1798 O O . LEU A 1 217 ? -19.837 -4.366 -0.048 1.00 90.19 217 LEU A O 1
ATOM 1802 N N . PHE A 1 218 ? -20.268 -2.243 -0.666 1.00 88.19 218 PHE A N 1
ATOM 1803 C CA . PHE A 1 218 ? -21.434 -2.068 0.207 1.00 88.19 218 PHE A CA 1
ATOM 1804 C C . PHE A 1 218 ? -22.784 -2.353 -0.465 1.00 88.19 218 PHE A C 1
ATOM 1806 O O . PHE A 1 218 ? -23.763 -2.569 0.244 1.00 88.19 218 PHE A O 1
ATOM 1813 N N . ALA A 1 219 ? -22.857 -2.332 -1.798 1.00 90.25 219 ALA A N 1
ATOM 1814 C CA . ALA A 1 219 ? -24.106 -2.505 -2.547 1.00 90.25 219 ALA A CA 1
ATOM 1815 C C . ALA A 1 219 ? -24.251 -3.870 -3.240 1.00 90.25 219 ALA A C 1
ATOM 1817 O O . ALA A 1 219 ? -25.333 -4.177 -3.734 1.00 90.25 219 ALA A O 1
ATOM 1818 N N . ASP A 1 220 ? -23.181 -4.662 -3.333 1.00 89.38 220 ASP A N 1
ATOM 1819 C CA . ASP A 1 220 ? -23.233 -6.001 -3.921 1.00 89.38 220 ASP A CA 1
ATOM 1820 C C . ASP A 1 220 ? -23.975 -6.993 -3.006 1.00 89.38 220 ASP A C 1
ATOM 1822 O O . ASP A 1 220 ? -24.202 -6.753 -1.816 1.00 89.38 220 ASP A O 1
ATOM 1826 N N . ASN A 1 221 ? -24.372 -8.127 -3.575 1.00 92.31 221 ASN A N 1
ATOM 1827 C CA . ASN A 1 221 ? -25.108 -9.170 -2.883 1.00 92.31 221 ASN A CA 1
ATOM 1828 C C . ASN A 1 221 ? -24.306 -9.709 -1.691 1.00 92.31 221 ASN A C 1
ATOM 1830 O O . ASN A 1 221 ? -23.125 -10.040 -1.812 1.00 92.31 221 ASN A O 1
ATOM 1834 N N . LEU A 1 222 ? -24.984 -9.903 -0.557 1.00 92.06 222 LEU A N 1
ATOM 1835 C CA . LEU A 1 222 ? -24.369 -10.392 0.679 1.00 92.06 222 LEU A CA 1
ATOM 1836 C C . LEU A 1 222 ? -23.512 -11.668 0.495 1.00 92.06 222 LEU A C 1
ATOM 1838 O O . LEU A 1 222 ? -22.411 -11.702 1.047 1.00 92.06 222 LEU A O 1
ATOM 1842 N N . PRO A 1 223 ? -23.924 -12.690 -0.291 1.00 94.12 223 PRO A N 1
ATOM 1843 C CA . PRO A 1 223 ? -23.081 -13.859 -0.544 1.00 94.12 223 PRO A CA 1
ATOM 1844 C C . PRO A 1 223 ? -21.733 -13.516 -1.190 1.00 94.12 223 PRO A C 1
ATOM 1846 O O . PRO A 1 223 ? -20.710 -14.058 -0.777 1.00 94.12 223 PRO A O 1
ATOM 1849 N N . ASN A 1 224 ? -21.706 -12.585 -2.149 1.00 93.31 224 ASN A N 1
ATOM 1850 C CA . ASN A 1 224 ? -20.472 -12.170 -2.821 1.00 93.31 224 ASN A CA 1
ATOM 1851 C C . ASN A 1 224 ? -19.518 -11.500 -1.828 1.00 93.31 224 ASN A C 1
ATOM 1853 O O . ASN A 1 224 ? -18.344 -11.863 -1.756 1.00 93.31 224 ASN A O 1
ATOM 1857 N N . THR A 1 225 ? -20.036 -10.592 -0.998 1.00 91.50 225 THR A N 1
ATOM 1858 C CA . THR A 1 225 ? -19.251 -9.908 0.037 1.00 91.50 225 THR A CA 1
ATOM 1859 C C . THR A 1 225 ? -18.737 -10.879 1.104 1.00 91.50 225 THR A C 1
ATOM 1861 O O . THR A 1 225 ? -17.585 -10.773 1.525 1.00 91.50 225 THR A O 1
ATOM 1864 N N . ILE A 1 226 ? -19.540 -11.869 1.514 1.00 92.50 226 ILE A N 1
ATOM 1865 C CA . ILE A 1 226 ? -19.109 -12.912 2.459 1.00 92.50 226 ILE A CA 1
ATOM 1866 C C . ILE A 1 226 ? -17.965 -13.735 1.871 1.00 92.50 226 ILE A C 1
ATOM 1868 O O . ILE A 1 226 ? -16.961 -13.954 2.549 1.00 92.50 226 ILE A O 1
ATOM 1872 N N . ILE A 1 227 ? -18.086 -14.182 0.620 1.00 93.94 227 ILE A N 1
ATOM 1873 C CA . ILE A 1 227 ? -17.045 -14.998 -0.007 1.00 93.94 227 ILE A CA 1
ATOM 1874 C C . ILE A 1 227 ? -15.779 -14.151 -0.247 1.00 93.94 227 ILE A C 1
ATOM 1876 O O . ILE A 1 227 ? -14.676 -14.640 -0.005 1.00 93.94 227 ILE A O 1
ATOM 1880 N N . LEU A 1 228 ? -15.902 -12.869 -0.617 1.00 94.50 228 LEU A N 1
ATOM 1881 C CA . LEU A 1 228 ? -14.767 -11.939 -0.688 1.00 94.50 228 LEU A CA 1
ATOM 1882 C C . LEU A 1 228 ? -14.031 -11.856 0.658 1.00 94.50 228 LEU A C 1
ATOM 1884 O O . LEU A 1 228 ? -12.819 -12.066 0.717 1.00 94.50 228 LEU A O 1
ATOM 1888 N N . LEU A 1 229 ? -14.756 -11.591 1.748 1.00 94.12 229 LEU A N 1
ATOM 1889 C CA . LEU A 1 229 ? -14.175 -11.524 3.091 1.00 94.12 229 LEU A CA 1
ATOM 1890 C C . LEU A 1 229 ? -13.567 -12.862 3.518 1.00 94.12 229 LEU A C 1
ATOM 1892 O O . LEU A 1 229 ? -12.522 -12.871 4.166 1.00 94.12 229 LEU A O 1
ATOM 1896 N N . PHE A 1 230 ? -14.167 -13.987 3.126 1.00 95.00 230 PHE A N 1
ATOM 1897 C CA . PHE A 1 230 ? -13.623 -15.317 3.379 1.00 95.00 230 PHE A CA 1
ATOM 1898 C C . PHE A 1 230 ? -12.287 -15.541 2.654 1.00 95.00 230 PHE A C 1
ATOM 1900 O O . PHE A 1 230 ? -11.330 -16.006 3.272 1.00 95.00 230 PHE A O 1
ATOM 1907 N N . ILE A 1 231 ? -12.169 -15.143 1.384 1.00 94.56 231 ILE A N 1
ATOM 1908 C CA . ILE A 1 231 ? -10.905 -15.220 0.632 1.00 94.56 231 ILE A CA 1
ATOM 1909 C C . ILE A 1 231 ? -9.830 -14.350 1.295 1.00 94.56 231 ILE A C 1
ATOM 1911 O O . ILE A 1 231 ? -8.707 -14.813 1.520 1.00 94.56 231 ILE A O 1
ATOM 1915 N N . LEU A 1 232 ? -10.168 -13.110 1.662 1.00 94.62 232 LEU A N 1
ATOM 1916 C CA . LEU A 1 232 ? -9.244 -12.207 2.356 1.00 94.62 232 LEU A CA 1
ATOM 1917 C C . LEU A 1 232 ? -8.842 -12.753 3.732 1.00 94.62 232 LEU A C 1
ATOM 1919 O O . LEU A 1 232 ? -7.676 -12.657 4.117 1.00 94.62 232 LEU A O 1
ATOM 1923 N N . TYR A 1 233 ? -9.769 -13.392 4.445 1.00 94.44 233 TYR A N 1
ATOM 1924 C CA . TYR A 1 233 ? -9.510 -14.084 5.704 1.00 94.44 233 TYR A CA 1
ATOM 1925 C C . TYR A 1 233 ? -8.531 -15.245 5.535 1.00 94.44 233 TYR A C 1
ATOM 1927 O O . TYR A 1 233 ? -7.565 -15.345 6.295 1.00 94.44 233 TYR A O 1
ATOM 1935 N N . CYS A 1 234 ? -8.720 -16.091 4.521 1.00 93.56 234 CYS A N 1
ATOM 1936 C CA . CYS A 1 234 ? -7.768 -17.146 4.183 1.00 93.56 234 CYS A CA 1
ATOM 1937 C C . CYS A 1 234 ? -6.381 -16.560 3.872 1.00 93.56 234 CYS A C 1
ATOM 1939 O O . CYS A 1 234 ? -5.374 -17.064 4.373 1.00 93.56 234 CYS A O 1
ATOM 1941 N N . GLY A 1 235 ? -6.321 -15.454 3.125 1.00 91.38 235 GLY A N 1
ATOM 1942 C CA . GLY A 1 235 ? -5.081 -14.717 2.870 1.00 91.38 235 GLY A CA 1
ATOM 1943 C C . GLY A 1 235 ? -4.405 -14.218 4.152 1.00 91.38 235 GLY A C 1
ATOM 1944 O O . GLY A 1 235 ? -3.204 -14.427 4.342 1.00 91.38 235 GLY A O 1
ATOM 1945 N N . ALA A 1 236 ? -5.169 -13.628 5.075 1.00 90.38 236 ALA A N 1
ATOM 1946 C CA . ALA A 1 236 ? -4.673 -13.164 6.370 1.00 90.38 236 ALA A CA 1
ATOM 1947 C C . ALA A 1 236 ? -4.143 -14.318 7.241 1.00 90.38 236 ALA A C 1
ATOM 1949 O O . ALA A 1 236 ? -3.089 -14.192 7.872 1.00 90.38 236 ALA A O 1
ATOM 1950 N N . GLN A 1 237 ? -4.816 -15.473 7.219 1.00 90.00 237 GLN A N 1
ATOM 1951 C CA . GLN A 1 237 ? -4.366 -16.679 7.915 1.00 90.00 237 GLN A CA 1
ATOM 1952 C C . GLN A 1 237 ? -3.015 -17.170 7.391 1.00 90.00 237 GLN A C 1
ATOM 1954 O O . GLN A 1 237 ? -2.100 -17.412 8.181 1.00 90.00 237 GLN A O 1
ATOM 1959 N N . VAL A 1 238 ? -2.866 -17.269 6.068 1.00 88.62 238 VAL A N 1
ATOM 1960 C CA . VAL A 1 238 ? -1.608 -17.683 5.427 1.00 88.62 238 VAL A CA 1
ATOM 1961 C C . VAL A 1 238 ? -0.495 -16.668 5.695 1.00 88.62 238 VAL A C 1
ATOM 1963 O O . VAL A 1 238 ? 0.620 -17.046 6.051 1.00 88.62 238 VAL A O 1
ATOM 1966 N N . SER A 1 239 ? -0.788 -15.372 5.573 1.00 86.31 239 SER A N 1
ATOM 1967 C CA . SER A 1 239 ? 0.167 -14.294 5.852 1.00 86.31 239 SER A CA 1
ATOM 1968 C C . SER A 1 239 ? 0.692 -14.359 7.293 1.00 86.31 239 SER A C 1
ATOM 1970 O O . SER A 1 239 ? 1.903 -14.267 7.516 1.00 86.31 239 SER A O 1
ATOM 1972 N N . THR A 1 240 ? -0.191 -14.621 8.262 1.00 84.44 240 THR A N 1
ATOM 1973 C CA . THR A 1 240 ? 0.174 -14.767 9.678 1.00 84.44 240 THR A CA 1
ATOM 1974 C C . THR A 1 240 ? 1.125 -15.947 9.914 1.00 84.44 240 THR A C 1
ATOM 1976 O O . THR A 1 240 ? 2.110 -15.793 10.636 1.00 84.44 240 THR A O 1
ATOM 1979 N N . GLU A 1 241 ? 0.903 -17.095 9.266 1.00 83.38 241 GLU A N 1
ATOM 1980 C CA . GLU A 1 241 ? 1.788 -18.273 9.387 1.00 83.38 241 GLU A CA 1
ATOM 1981 C C . GLU A 1 241 ? 3.160 -18.074 8.754 1.00 83.38 241 GLU A C 1
ATOM 1983 O O . GLU A 1 241 ? 4.165 -18.613 9.216 1.00 83.38 241 GLU A O 1
ATOM 1988 N N . LEU A 1 242 ? 3.224 -17.296 7.676 1.00 77.69 242 LEU A N 1
ATOM 1989 C CA . LEU A 1 242 ? 4.476 -17.032 6.974 1.00 77.69 242 LEU A CA 1
ATOM 1990 C C . LEU A 1 242 ? 5.308 -15.934 7.655 1.00 77.69 242 LEU A C 1
ATOM 1992 O O . LEU A 1 242 ? 6.505 -15.808 7.370 1.00 77.69 242 LEU A O 1
ATOM 1996 N N . CYS A 1 243 ? 4.724 -15.155 8.568 1.00 68.31 243 CYS A N 1
ATOM 1997 C CA . CYS A 1 243 ? 5.387 -14.041 9.247 1.00 68.31 243 CYS A CA 1
ATOM 1998 C C . CYS A 1 243 ? 6.650 -14.453 10.055 1.00 68.31 243 CYS A C 1
ATOM 2000 O O . CYS A 1 243 ? 7.698 -13.820 9.876 1.00 68.31 243 CYS A O 1
ATOM 2002 N N . PRO A 1 244 ? 6.664 -15.549 10.850 1.00 55.16 244 PRO A N 1
ATOM 2003 C CA . PRO A 1 244 ? 7.855 -16.016 11.579 1.00 55.16 244 PRO A CA 1
ATOM 2004 C C . PRO A 1 244 ? 9.011 -16.485 10.681 1.00 55.16 244 PRO A C 1
ATOM 2006 O O . PRO A 1 244 ? 10.173 -16.482 11.095 1.00 55.16 244 PRO A O 1
ATOM 2009 N N . VAL A 1 245 ? 8.719 -16.920 9.452 1.00 55.72 245 VAL A N 1
ATOM 2010 C CA . VAL A 1 245 ? 9.745 -17.287 8.458 1.00 55.72 245 VAL A CA 1
ATOM 2011 C C . VAL A 1 245 ? 10.440 -16.030 7.920 1.00 55.72 245 VAL A C 1
ATOM 2013 O O . VAL A 1 245 ? 11.634 -16.051 7.623 1.00 55.72 245 VAL A O 1
ATOM 2016 N N . HIS A 1 246 ? 9.715 -14.912 7.844 1.00 52.12 246 HIS A N 1
ATOM 2017 C CA . HIS A 1 246 ? 10.231 -13.638 7.351 1.00 52.12 246 HIS A CA 1
ATOM 2018 C C . HIS A 1 246 ? 10.994 -12.845 8.410 1.00 52.12 246 HIS A C 1
ATOM 2020 O O . HIS A 1 246 ? 12.022 -12.269 8.066 1.00 52.12 246 HIS A O 1
ATOM 2026 N N . ALA A 1 247 ? 10.561 -12.852 9.677 1.00 48.78 247 ALA A N 1
ATOM 2027 C CA . ALA A 1 247 ? 11.329 -12.249 10.773 1.00 48.78 247 ALA A CA 1
ATOM 2028 C C . ALA A 1 247 ? 12.761 -12.819 10.815 1.00 48.78 247 ALA A C 1
ATOM 2030 O O . ALA A 1 247 ? 13.726 -12.064 10.760 1.00 48.78 247 ALA A O 1
ATOM 2031 N N . ARG A 1 248 ? 12.894 -14.150 10.707 1.00 38.06 248 ARG A N 1
ATOM 2032 C CA . ARG A 1 248 ? 14.191 -14.845 10.626 1.00 38.06 248 ARG A CA 1
ATOM 2033 C C . ARG A 1 248 ? 15.041 -14.459 9.408 1.00 38.06 248 ARG A C 1
ATOM 2035 O O . ARG A 1 248 ? 16.258 -14.377 9.518 1.00 38.06 248 ARG A O 1
ATOM 2042 N N . LYS A 1 249 ? 14.432 -14.204 8.242 1.00 45.88 249 LYS A N 1
ATOM 2043 C CA . LYS A 1 249 ? 15.164 -13.751 7.040 1.00 45.88 249 LYS A CA 1
ATOM 2044 C C . LYS A 1 249 ? 15.545 -12.268 7.092 1.00 45.88 249 LYS A C 1
ATOM 2046 O O . LYS A 1 249 ? 16.582 -11.903 6.550 1.00 45.88 249 LYS A O 1
ATOM 2051 N N . CYS A 1 250 ? 14.728 -11.423 7.722 1.00 41.56 250 CYS A N 1
ATOM 2052 C CA . CYS A 1 250 ? 15.022 -10.003 7.913 1.00 41.56 250 CYS A CA 1
ATOM 2053 C C . CYS A 1 250 ? 16.074 -9.761 9.001 1.00 41.56 250 CYS A C 1
ATOM 2055 O O . CYS A 1 250 ? 16.892 -8.872 8.811 1.00 41.56 250 CYS A O 1
ATOM 2057 N N . ASP A 1 251 ? 16.105 -10.558 10.073 1.00 36.81 251 ASP A N 1
ATOM 2058 C CA . ASP A 1 251 ? 17.149 -10.481 11.109 1.00 36.81 251 ASP A CA 1
ATOM 2059 C C . ASP A 1 251 ? 18.537 -10.887 10.588 1.00 36.81 251 ASP A C 1
ATOM 2061 O O . ASP A 1 251 ? 19.551 -10.397 11.081 1.00 36.81 251 ASP A O 1
ATOM 2065 N N . ASN A 1 252 ? 18.587 -11.715 9.541 1.00 35.22 252 ASN A N 1
ATOM 2066 C CA . ASN A 1 252 ? 19.817 -12.047 8.816 1.00 35.22 252 ASN A CA 1
ATOM 2067 C C . ASN A 1 252 ? 20.266 -10.944 7.835 1.00 35.22 252 ASN A C 1
ATOM 2069 O O . ASN A 1 252 ? 21.288 -11.100 7.170 1.00 35.22 252 ASN A O 1
ATOM 2073 N N . ASN A 1 253 ? 19.520 -9.839 7.729 1.00 38.75 253 ASN A N 1
ATOM 2074 C CA . ASN A 1 253 ? 19.902 -8.647 6.981 1.00 38.75 253 ASN A CA 1
ATOM 2075 C C . ASN A 1 253 ? 20.256 -7.556 8.014 1.00 38.75 253 ASN A C 1
ATOM 2077 O O . ASN A 1 253 ? 19.403 -7.208 8.829 1.00 38.75 253 ASN A O 1
ATOM 2081 N N . PRO A 1 254 ? 21.480 -6.998 8.037 1.00 31.09 254 PRO A N 1
ATOM 2082 C CA . PRO A 1 254 ? 22.051 -6.317 9.210 1.00 31.09 254 PRO A CA 1
ATOM 2083 C C . PRO A 1 254 ? 21.444 -4.940 9.536 1.00 31.09 254 PRO A C 1
ATOM 2085 O O . PRO A 1 254 ? 22.019 -4.170 10.301 1.00 31.09 254 PRO A O 1
ATOM 2088 N N . ILE A 1 255 ? 20.261 -4.606 9.019 1.00 42.06 255 ILE A N 1
ATOM 2089 C CA . ILE A 1 255 ? 19.561 -3.357 9.329 1.00 42.06 255 ILE A CA 1
ATOM 2090 C C . ILE A 1 255 ? 18.812 -3.510 10.662 1.00 42.06 255 ILE A C 1
ATOM 2092 O O . ILE A 1 255 ? 17.593 -3.362 10.745 1.00 42.06 255 ILE A O 1
ATOM 2096 N N . LYS A 1 256 ? 19.554 -3.775 11.739 1.00 28.27 256 LYS A N 1
ATOM 2097 C CA . LYS A 1 256 ? 19.114 -3.392 13.079 1.00 28.27 256 LYS A CA 1
ATOM 2098 C C . LYS A 1 256 ? 19.388 -1.902 13.211 1.00 28.27 256 LYS A C 1
ATOM 2100 O O . LYS A 1 256 ? 20.494 -1.495 13.554 1.00 28.27 256 LYS A O 1
ATOM 2105 N N . MET A 1 257 ? 18.376 -1.080 12.936 1.00 32.03 257 MET A N 1
ATOM 2106 C CA . MET A 1 257 ? 18.352 0.258 13.520 1.00 32.03 257 MET A CA 1
ATOM 2107 C C . MET A 1 257 ? 18.213 0.061 15.029 1.00 32.03 257 MET A C 1
ATOM 2109 O O . MET A 1 257 ? 17.117 -0.170 15.533 1.00 32.03 257 MET A O 1
ATOM 2113 N N . LYS A 1 258 ? 19.357 0.054 15.723 1.00 26.12 258 LYS A N 1
ATOM 2114 C CA . LYS A 1 258 ? 19.406 0.326 17.155 1.00 26.12 258 LYS A CA 1
ATOM 2115 C C . LYS A 1 258 ? 18.856 1.741 17.326 1.00 26.12 258 LYS A C 1
ATOM 2117 O O . LYS A 1 258 ? 19.495 2.695 16.887 1.00 26.12 258 LYS A O 1
ATOM 2122 N N . TYR A 1 259 ? 17.646 1.832 17.860 1.00 35.00 259 TYR A N 1
ATOM 2123 C CA . TYR A 1 259 ? 17.174 3.027 18.543 1.00 35.00 259 TYR A CA 1
ATOM 2124 C C . TYR A 1 259 ? 17.472 2.847 20.024 1.00 35.00 259 TYR A C 1
ATOM 2126 O O . TYR A 1 259 ? 17.257 1.710 20.508 1.00 35.00 259 TYR A O 1
#

Secondary structure (DSSP, 8-state):
-HHHHHHHHHHHHHHHHHHHHHHHHHS-HHHHTTSHHHHHTTS-HHHHHHHHHHHHHHHHHHHHHHHHHHHHHHHHTT---PPPPPPGGG---HHHHHHHS-HHHHHHHIIIIIHHHHHHH--HHHHHHHHHHHHHHHH-S-HHHHHHHHHHHHHHHHHHHHHHHT-----TT--SS--HHHHHHHHHHHHHHHHHHHHHHHHHHHHHHHHHHHHHHHHS-HHHHHHHHHHHHHHHHHHHHHHHHHHHHHHTSS-----

Foldseek 3Di:
DLVVLLVVLLVVLVVLVVVLVVLCVVQVLVVCLVVVCVPLVPDDLVVNVVSLVSNVQSVQSVQSNVCSNVVSVCVSVVHDDDDAADGLLLDLALVCNLCRRDVPLSCCLVVPQQVVCCVVPVDNLVSLLVSLVVQCVVLDVDPLSVQLSVLSSVLNVCCVVCVVVLDDPDDPPDPDDDPVSLLVVLLVSLVSSLSNSLSVCSVVSNDVRSVVSVCCCPPPDPVSNVVSSVSSSVSSVNSVVCVVVVVVVVVVPPPPPPD

Sequence (259 aa):
MRVWCFIKNVLITLFWFLFEGVMLHFVYVNAAAFHPLEFLQNLESWAFYGFGYAMGQHFHIKYVVIYGLSTSLSSFENVMVPHLPRCIGRIHLYSDMWKYFDAGLYKFLVKHIYIPIVKLTSLKLLASMATFGFVYIWHGTATYILIWCILNYIGIVLEQTCSPLLSVKKSEGIKFFLDWPRRMRCFFGAVLLAVSAISNFYFFGGKNIGDLFFRRLFADNLPNTIILLFILYCGAQVSTELCPVHARKCDNNPIKMKY

InterPro domains:
  IPR004299 Membrane bound O-acyl transferase, MBOAT [PF03062] (45-167)
  IPR051085 Membrane-bound O-acyltransferase [PTHR13285] (3-241)

pLDDT: mean 86.46, std 15.64, range [26.12, 97.94]